Protein AF-A0A250XCL9-F1 (afdb_monomer_lite)

Secondary structure (DSSP, 8-state):
-HHHHHHHHHHHHHHHHHHHHHHHHHHHHHHHHHHHTTTGGGT--TTHHHHHHHHHHHHHHIIIIIHHHHHHHHHHHHHHT---HHHHHHHHHHHHHHHHHHHHHHIIIIIS---GGGS-HHHHHHHHHHHHHHHHHHHS--------TT------PPPP---PPPPPPPPP----------------------------PPP-PPPPP--PPPPPPPPPP------PPPPP-----PPPPP-------TT-B-TTTSSSB--EEEEETTEEEEEE-HHHHHHHHHTT-B-TTT-PBP-EEEEPP-

Organism: NCBI:txid1157962

InterPro domains:
  IPR001841 Zinc finger, RING-type [PS50089] (254-295)
  IPR013083 Zinc finger, RING/FYVE/PHD-type [G3DSA:3.30.40.10] (247-306)

Structure (mmCIF, N/CA/C/O backbone):
data_AF-A0A250XCL9-F1
#
_entry.id   AF-A0A250XCL9-F1
#
loop_
_atom_site.group_PDB
_atom_site.id
_atom_site.type_symbol
_atom_site.label_atom_id
_atom_site.label_alt_id
_atom_site.label_comp_id
_atom_site.label_asym_id
_atom_site.label_entity_id
_atom_site.label_seq_id
_atom_site.pdbx_PDB_ins_code
_atom_site.Cartn_x
_atom_site.Cartn_y
_atom_site.Cartn_z
_atom_site.occupancy
_atom_site.B_iso_or_equiv
_atom_site.auth_seq_id
_atom_site.auth_comp_id
_atom_site.auth_asym_id
_atom_site.auth_atom_id
_atom_site.pdbx_PDB_model_num
ATOM 1 N N . MET A 1 1 ? 14.809 19.550 -29.444 1.00 73.75 1 MET A N 1
ATOM 2 C CA . MET A 1 1 ? 14.007 18.529 -30.161 1.00 73.75 1 MET A CA 1
ATOM 3 C C . MET A 1 1 ? 13.971 17.181 -29.444 1.00 73.75 1 MET A C 1
ATOM 5 O O . MET A 1 1 ? 12.875 16.729 -29.154 1.00 73.75 1 MET A O 1
ATOM 9 N N . TRP A 1 2 ? 15.107 16.561 -29.097 1.00 70.69 2 TRP A N 1
ATOM 10 C CA . TRP A 1 2 ? 15.136 15.229 -28.460 1.00 70.69 2 TRP A CA 1
ATOM 11 C C . TRP A 1 2 ? 14.349 15.107 -27.142 1.00 70.69 2 TRP A C 1
ATOM 13 O O . TRP A 1 2 ? 13.669 14.109 -26.939 1.00 70.69 2 TRP A O 1
ATOM 23 N N . LEU A 1 3 ? 14.350 16.145 -26.294 1.00 69.50 3 LEU A N 1
ATOM 24 C CA . LEU A 1 3 ? 13.530 16.181 -25.072 1.00 69.50 3 LEU A CA 1
ATOM 25 C C . LEU A 1 3 ? 12.023 16.103 -25.381 1.00 69.50 3 LEU A C 1
ATOM 27 O O . LEU A 1 3 ? 11.309 15.299 -24.791 1.00 69.50 3 LEU A O 1
ATOM 31 N N . LEU A 1 4 ? 11.546 16.908 -26.337 1.00 78.38 4 LEU A N 1
ATOM 32 C CA . LEU A 1 4 ? 10.135 16.930 -26.742 1.00 78.38 4 LEU A CA 1
ATOM 33 C C . LEU A 1 4 ? 9.716 15.599 -27.376 1.00 78.38 4 LEU A C 1
ATOM 35 O O . LEU A 1 4 ? 8.616 15.117 -27.124 1.00 78.38 4 LEU A O 1
ATOM 39 N N . PHE A 1 5 ? 10.617 14.974 -28.140 1.00 78.88 5 PHE A N 1
ATOM 40 C CA . PHE A 1 5 ? 10.409 13.634 -28.684 1.00 78.88 5 PHE A CA 1
ATOM 41 C C . PHE A 1 5 ? 10.316 12.573 -27.574 1.00 78.88 5 PHE A C 1
ATOM 43 O O . PHE A 1 5 ? 9.413 11.741 -27.598 1.00 78.88 5 PHE A O 1
ATOM 50 N N . GLY A 1 6 ? 11.172 12.647 -26.551 1.00 65.69 6 GLY A N 1
ATOM 51 C CA . GLY A 1 6 ? 11.103 11.773 -25.375 1.00 65.69 6 GLY A CA 1
ATOM 52 C C . GLY A 1 6 ? 9.808 11.939 -24.573 1.00 65.69 6 GLY A C 1
ATOM 53 O O . GLY A 1 6 ? 9.175 10.947 -24.216 1.00 65.69 6 GLY A O 1
ATOM 54 N N . ILE A 1 7 ? 9.364 13.181 -24.356 1.00 69.88 7 ILE A N 1
ATOM 55 C CA . ILE A 1 7 ? 8.087 13.492 -23.694 1.00 69.88 7 ILE A CA 1
ATOM 56 C C . ILE A 1 7 ? 6.908 12.933 -24.505 1.00 69.88 7 ILE A C 1
ATOM 58 O O . ILE A 1 7 ? 6.018 12.295 -23.943 1.00 69.88 7 ILE A O 1
ATOM 62 N N . PHE A 1 8 ? 6.918 13.101 -25.829 1.00 83.88 8 PHE A N 1
ATOM 63 C CA . PHE A 1 8 ? 5.892 12.547 -26.711 1.00 83.88 8 PHE A CA 1
ATOM 64 C C . PHE A 1 8 ? 5.839 11.014 -26.650 1.00 83.88 8 PHE A C 1
ATOM 66 O O . PHE A 1 8 ? 4.760 10.449 -26.477 1.00 83.88 8 PHE A O 1
ATOM 73 N N . LEU A 1 9 ? 6.987 10.332 -26.724 1.00 62.09 9 LEU A N 1
ATOM 74 C CA . LEU A 1 9 ? 7.057 8.873 -26.597 1.00 62.09 9 LEU A CA 1
ATOM 75 C C . LEU A 1 9 ? 6.578 8.391 -25.223 1.00 62.09 9 LEU A C 1
ATOM 77 O O . LEU A 1 9 ? 5.899 7.367 -25.137 1.00 62.09 9 LEU A O 1
ATOM 81 N N . TYR A 1 10 ? 6.874 9.137 -24.157 1.00 66.38 10 TYR A N 1
ATOM 82 C CA . TYR A 1 10 ? 6.366 8.852 -22.818 1.00 66.38 10 TYR A CA 1
ATOM 83 C C . TYR A 1 10 ? 4.837 8.967 -22.755 1.00 66.38 10 TYR A C 1
ATOM 85 O O . TYR A 1 10 ? 4.177 8.036 -22.296 1.00 66.38 10 TYR A O 1
ATOM 93 N N . PHE A 1 11 ? 4.243 10.044 -23.279 1.00 64.06 11 PHE A N 1
ATOM 94 C CA . PHE A 1 11 ? 2.785 10.197 -23.311 1.00 64.06 11 PHE A CA 1
ATOM 95 C C . PHE A 1 11 ? 2.099 9.178 -24.227 1.00 64.06 11 PHE A C 1
ATOM 97 O O . PHE A 1 11 ? 1.064 8.629 -23.852 1.00 64.06 11 PHE A O 1
ATOM 104 N N . ALA A 1 12 ? 2.683 8.862 -25.384 1.00 66.50 12 ALA A N 1
ATOM 105 C CA . ALA A 1 12 ? 2.191 7.811 -26.271 1.00 66.50 12 ALA A CA 1
ATOM 106 C C . ALA A 1 12 ? 2.220 6.442 -25.572 1.00 66.50 12 ALA A C 1
ATOM 108 O O . ALA A 1 12 ? 1.232 5.706 -25.609 1.00 66.50 12 ALA A O 1
ATOM 109 N N . LYS A 1 13 ? 3.303 6.138 -24.843 1.00 68.06 13 LYS A N 1
ATOM 110 C CA . LYS A 1 13 ? 3.404 4.952 -23.986 1.00 68.06 13 LYS A CA 1
ATOM 111 C C . LYS A 1 13 ? 2.325 4.964 -22.908 1.00 68.06 13 LYS A C 1
ATOM 113 O O . LYS A 1 13 ? 1.617 3.976 -22.777 1.00 68.06 13 LYS A O 1
ATOM 118 N N . MET A 1 14 ? 2.127 6.071 -22.195 1.00 60.25 14 MET A N 1
ATOM 119 C CA . MET A 1 14 ? 1.081 6.192 -21.172 1.00 60.25 14 MET A CA 1
ATOM 120 C C . MET A 1 14 ? -0.334 6.054 -21.749 1.00 60.25 14 MET A C 1
ATOM 122 O O . MET A 1 14 ? -1.198 5.474 -21.099 1.00 60.25 14 MET A O 1
ATOM 126 N N . ALA A 1 15 ? -0.588 6.522 -22.973 1.00 67.50 15 ALA A N 1
ATOM 127 C CA . ALA A 1 15 ? -1.881 6.396 -23.646 1.00 67.50 15 ALA A CA 1
ATOM 128 C C . ALA A 1 15 ? -2.173 4.951 -24.078 1.00 67.50 15 ALA A C 1
ATOM 130 O O . ALA A 1 15 ? -3.264 4.436 -23.812 1.00 67.50 15 ALA A O 1
ATOM 131 N N . VAL A 1 16 ? -1.191 4.275 -24.683 1.00 77.50 16 VAL A N 1
ATOM 132 C CA . VAL A 1 16 ? -1.289 2.856 -25.063 1.00 77.50 16 VAL A CA 1
ATOM 133 C C . VAL A 1 16 ? -1.401 1.983 -23.817 1.00 77.50 16 VAL A C 1
ATOM 135 O O . VAL A 1 16 ? -2.308 1.155 -23.729 1.00 77.50 16 VAL A O 1
ATOM 138 N N . VAL A 1 17 ? -0.562 2.230 -22.809 1.00 72.75 17 VAL A N 1
ATOM 139 C CA . VAL A 1 17 ? -0.632 1.561 -21.507 1.00 72.75 17 VAL A CA 1
ATOM 140 C C . VAL A 1 17 ? -1.977 1.827 -20.853 1.00 72.75 17 VAL A C 1
ATOM 142 O O . VAL A 1 17 ? -2.546 0.892 -20.327 1.00 72.75 17 VAL A O 1
ATOM 145 N N . ASN A 1 18 ? -2.566 3.021 -20.942 1.00 64.94 18 ASN A N 1
ATOM 146 C CA . ASN A 1 18 ? -3.901 3.271 -20.392 1.00 64.94 18 ASN A CA 1
ATOM 147 C C . ASN A 1 18 ? -5.012 2.508 -21.119 1.00 64.94 18 ASN A C 1
ATOM 149 O O . ASN A 1 18 ? -5.983 2.099 -20.483 1.00 64.94 18 ASN A O 1
ATOM 153 N N . GLN A 1 19 ? -4.924 2.319 -22.435 1.00 73.44 19 GLN A N 1
ATOM 154 C CA . GLN A 1 19 ? -5.908 1.515 -23.165 1.00 73.44 19 GLN A CA 1
ATOM 155 C C . GLN A 1 19 ? -5.750 0.024 -22.872 1.00 73.44 19 GLN A C 1
ATOM 157 O O . GLN A 1 19 ? -6.744 -0.644 -22.590 1.00 73.44 19 GLN A O 1
ATOM 162 N N . ILE A 1 20 ? -4.515 -0.480 -22.879 1.00 69.50 20 ILE A N 1
ATOM 163 C CA . ILE A 1 20 ? -4.208 -1.867 -22.518 1.00 69.50 20 ILE A CA 1
ATOM 164 C C . ILE A 1 20 ? -4.576 -2.107 -21.059 1.00 69.50 20 ILE A C 1
ATOM 166 O O . ILE A 1 20 ? -5.284 -3.061 -20.781 1.00 69.50 20 ILE A O 1
ATOM 170 N N . ARG A 1 21 ? -4.212 -1.201 -20.149 1.00 63.19 21 ARG A N 1
ATOM 171 C CA . ARG A 1 21 ? -4.590 -1.220 -18.734 1.00 63.19 21 ARG A CA 1
ATOM 172 C C . ARG A 1 21 ? -6.094 -1.280 -18.579 1.00 63.19 21 ARG A C 1
ATOM 174 O O . ARG A 1 21 ? -6.541 -2.143 -17.852 1.00 63.19 21 ARG A O 1
ATOM 181 N N . ARG A 1 22 ? -6.866 -0.436 -19.275 1.00 66.19 22 ARG A N 1
ATOM 182 C CA . ARG A 1 22 ? -8.339 -0.455 -19.205 1.00 66.19 22 ARG A CA 1
ATOM 183 C C . ARG A 1 22 ? -8.948 -1.742 -19.757 1.00 66.19 22 ARG A C 1
ATOM 185 O O . ARG A 1 22 ? -9.889 -2.264 -19.172 1.00 66.19 22 ARG A O 1
ATOM 192 N N . LYS A 1 23 ? -8.429 -2.269 -20.870 1.00 73.62 23 LYS A N 1
ATOM 193 C CA . LYS A 1 23 ? -8.905 -3.542 -21.435 1.00 73.62 23 LYS A CA 1
ATOM 194 C C . LYS A 1 23 ? -8.528 -4.727 -20.550 1.00 73.62 23 LYS A C 1
ATOM 196 O O . LYS A 1 23 ? -9.363 -5.583 -20.302 1.00 73.62 23 LYS A O 1
ATOM 201 N N . TRP A 1 24 ? -7.304 -4.748 -20.038 1.00 61.44 24 TRP A N 1
ATOM 202 C CA . TRP A 1 24 ? -6.782 -5.778 -19.147 1.00 61.44 24 TRP A CA 1
ATOM 203 C C . TRP A 1 24 ? -7.475 -5.747 -17.786 1.00 61.44 24 TRP A C 1
ATOM 205 O O . TRP A 1 24 ? -7.941 -6.776 -17.310 1.00 61.44 24 TRP A O 1
ATOM 215 N N . SER A 1 25 ? -7.630 -4.559 -17.199 1.00 57.50 25 SER A N 1
ATOM 216 C CA . SER A 1 25 ? -8.419 -4.354 -15.988 1.00 57.50 25 SER A CA 1
ATOM 217 C C . SER A 1 25 ? -9.866 -4.751 -16.240 1.00 57.50 25 SER A C 1
ATOM 219 O O . SER A 1 25 ? -10.439 -5.419 -15.404 1.00 57.50 25 SER A O 1
ATOM 221 N N . GLY A 1 26 ? -10.441 -4.446 -17.405 1.00 64.62 26 GLY A N 1
ATOM 222 C CA . GLY A 1 26 ? -11.758 -4.942 -17.800 1.00 64.62 26 GLY A CA 1
ATOM 223 C C . GLY A 1 26 ? -11.829 -6.471 -17.812 1.00 64.62 26 GLY A C 1
ATOM 224 O O . GLY A 1 26 ? -12.699 -7.036 -17.166 1.00 64.62 26 GLY A O 1
ATOM 225 N N . VAL A 1 27 ? -10.889 -7.156 -18.467 1.00 68.62 27 VAL A N 1
ATOM 226 C CA . VAL A 1 27 ? -10.851 -8.629 -18.514 1.00 68.62 27 VAL A CA 1
ATOM 227 C C . VAL A 1 27 ? -10.746 -9.237 -17.117 1.00 68.62 27 VAL A C 1
ATOM 229 O O . VAL A 1 27 ? -11.450 -10.197 -16.827 1.00 68.62 27 VAL A O 1
ATOM 232 N N . TRP A 1 28 ? -9.919 -8.677 -16.238 1.00 60.06 28 TRP A N 1
ATOM 233 C CA . TRP A 1 28 ? -9.696 -9.244 -14.908 1.00 60.06 28 TRP A CA 1
ATOM 234 C C . TRP A 1 28 ? -10.731 -8.806 -13.863 1.00 60.06 28 TRP A C 1
ATOM 236 O O . TRP A 1 28 ? -11.147 -9.634 -13.062 1.00 60.06 28 TRP A O 1
ATOM 246 N N . LEU A 1 29 ? -11.195 -7.552 -13.880 1.00 56.41 29 LEU A N 1
ATOM 247 C CA . LEU A 1 29 ? -12.190 -7.028 -12.933 1.00 56.41 29 LEU A CA 1
ATOM 248 C C . LEU A 1 29 ? -13.631 -7.351 -13.335 1.00 56.41 29 LEU A C 1
ATOM 250 O O . LEU A 1 29 ? -14.431 -7.622 -12.448 1.00 56.41 29 LEU A O 1
ATOM 254 N N . ILE A 1 30 ? -13.988 -7.354 -14.625 1.00 56.41 30 ILE A N 1
ATOM 255 C CA . ILE A 1 30 ? -15.373 -7.642 -15.054 1.00 56.41 30 ILE A CA 1
ATOM 256 C C . ILE A 1 30 ? -15.686 -9.133 -14.890 1.00 56.41 30 ILE A C 1
ATOM 258 O O . ILE A 1 30 ? -16.781 -9.473 -14.443 1.00 56.41 30 ILE A O 1
ATOM 262 N N . SER A 1 31 ? -14.725 -10.024 -15.170 1.00 55.47 31 SER A N 1
ATOM 263 C CA . SER A 1 31 ? -14.892 -11.455 -14.868 1.00 55.47 31 SER A CA 1
ATOM 264 C C . SER A 1 31 ? -15.034 -11.719 -13.365 1.00 55.47 31 SER A C 1
ATOM 266 O O . SER A 1 31 ? -15.738 -12.644 -12.980 1.00 55.47 31 SER A O 1
ATOM 268 N N . TYR A 1 32 ? -14.417 -10.891 -12.514 1.00 49.66 32 TYR A N 1
ATOM 269 C CA . TYR A 1 32 ? -14.503 -11.017 -11.054 1.00 49.66 32 TYR A CA 1
ATOM 270 C C . TYR A 1 32 ? -15.772 -10.390 -10.458 1.00 49.66 32 TYR A C 1
ATOM 272 O O . TYR A 1 32 ? -16.368 -10.950 -9.543 1.00 49.66 32 TYR A O 1
ATOM 280 N N . SER A 1 33 ? -16.215 -9.247 -10.991 1.00 52.59 33 SER A N 1
ATOM 281 C CA . SER A 1 33 ? -17.426 -8.538 -10.554 1.00 52.59 33 SER A CA 1
ATOM 282 C C . SER A 1 33 ? -18.672 -9.415 -10.662 1.00 52.59 33 SER A C 1
ATOM 284 O O . SER A 1 33 ? -19.517 -9.380 -9.772 1.00 52.59 33 SER A O 1
ATOM 286 N N . LYS A 1 34 ? -18.775 -10.240 -11.710 1.00 55.12 34 LYS A N 1
ATOM 287 C CA . LYS A 1 34 ? -19.924 -11.135 -11.878 1.00 55.12 34 LYS A CA 1
ATOM 288 C C . LYS A 1 34 ? -20.009 -12.242 -10.827 1.00 55.12 34 LYS A C 1
ATOM 290 O O . LYS A 1 34 ? -21.110 -12.698 -10.566 1.00 55.12 34 LYS A O 1
ATOM 295 N N . VAL A 1 35 ? -18.889 -12.657 -10.234 1.00 55.06 35 VAL A N 1
ATOM 296 C CA . VAL A 1 35 ? -18.859 -13.774 -9.274 1.00 55.06 35 VAL A CA 1
ATOM 297 C C . VAL A 1 35 ? -19.239 -13.318 -7.861 1.00 55.06 35 VAL A C 1
ATOM 299 O O . VAL A 1 35 ? -19.956 -14.027 -7.163 1.00 55.06 35 VAL A O 1
ATOM 302 N N . ASN A 1 36 ? -18.830 -12.118 -7.440 1.00 50.16 36 ASN A N 1
ATOM 303 C CA . ASN A 1 36 ? -19.085 -11.660 -6.067 1.00 50.16 36 ASN A CA 1
ATOM 304 C C . ASN A 1 36 ? -20.489 -11.052 -5.870 1.00 50.16 36 ASN A C 1
ATOM 306 O O . ASN A 1 36 ? -21.068 -11.200 -4.798 1.00 50.16 36 ASN A O 1
ATOM 310 N N . VAL A 1 37 ? -21.095 -10.457 -6.908 1.00 53.59 37 VAL A N 1
ATOM 311 C CA . VAL A 1 37 ? -22.425 -9.810 -6.797 1.00 53.59 37 VAL A CA 1
ATOM 312 C C . VAL A 1 37 ? -23.548 -10.795 -6.434 1.00 53.59 37 VAL A C 1
ATOM 314 O O . VAL A 1 37 ? -24.532 -10.394 -5.814 1.00 53.59 37 VAL A O 1
ATOM 317 N N . GLU A 1 38 ? -23.416 -12.079 -6.770 1.00 56.09 38 GLU A N 1
ATOM 318 C CA . GLU A 1 38 ? -24.390 -13.102 -6.358 1.00 56.09 38 GLU A CA 1
ATOM 319 C C . GLU A 1 38 ? -24.195 -13.584 -4.914 1.00 56.09 38 GLU A C 1
ATOM 321 O O . GLU A 1 38 ? -25.144 -14.088 -4.323 1.00 56.09 38 GLU A O 1
ATOM 326 N N . THR A 1 39 ? -23.013 -13.389 -4.324 1.00 53.88 39 THR A N 1
ATOM 327 C CA . THR A 1 39 ? -22.669 -13.961 -3.009 1.00 53.88 39 THR A CA 1
ATOM 328 C C . THR A 1 39 ? -22.846 -12.957 -1.862 1.00 53.88 39 THR A C 1
ATOM 330 O O . THR A 1 39 ? -23.133 -13.352 -0.735 1.00 53.88 39 THR A O 1
ATOM 333 N N . ASP A 1 40 ? -22.747 -11.653 -2.140 1.00 50.72 40 ASP A N 1
ATOM 334 C CA . ASP A 1 40 ? -22.729 -10.611 -1.099 1.00 50.72 40 ASP A CA 1
ATOM 335 C C . ASP A 1 40 ? -24.116 -10.105 -0.662 1.00 50.72 40 ASP A C 1
ATOM 337 O O . ASP A 1 40 ? -24.229 -9.406 0.345 1.00 50.72 40 ASP A O 1
ATOM 341 N N . LYS A 1 41 ? -25.206 -10.490 -1.342 1.00 54.12 41 LYS A N 1
ATOM 342 C CA . LYS A 1 41 ? -26.564 -10.070 -0.939 1.00 54.12 41 LYS A CA 1
ATOM 343 C C . LYS A 1 41 ? -27.039 -10.653 0.397 1.00 54.12 41 LYS A C 1
ATOM 345 O O . LYS A 1 41 ? -28.004 -10.132 0.948 1.00 54.12 41 LYS A O 1
ATOM 350 N N . GLU A 1 42 ? -26.399 -11.701 0.914 1.00 55.62 42 GLU A N 1
ATOM 351 C CA . GLU A 1 42 ? -26.893 -12.419 2.098 1.00 55.62 42 GLU A CA 1
ATOM 352 C C . GLU A 1 42 ? -26.243 -12.007 3.428 1.00 55.62 42 GLU A C 1
ATOM 354 O O . GLU A 1 42 ? -26.849 -12.237 4.469 1.00 55.62 42 GLU A O 1
ATOM 359 N N . ASN A 1 43 ? -25.060 -11.373 3.436 1.00 53.66 43 ASN A N 1
ATOM 360 C CA . ASN A 1 43 ? -24.250 -11.321 4.666 1.00 53.66 43 ASN A CA 1
ATOM 361 C C . ASN A 1 43 ? -23.958 -9.938 5.269 1.00 53.66 43 ASN A C 1
ATOM 363 O O . ASN A 1 43 ? -23.428 -9.897 6.373 1.00 53.66 43 ASN A O 1
ATOM 367 N N . GLY A 1 44 ? -24.315 -8.815 4.636 1.00 52.84 44 GLY A N 1
ATOM 368 C CA . GLY A 1 44 ? -24.258 -7.493 5.291 1.00 52.84 44 GLY A CA 1
ATOM 369 C C . GLY A 1 44 ? -22.901 -7.116 5.918 1.00 52.84 44 GLY A C 1
ATOM 370 O O . GLY A 1 44 ? -22.874 -6.491 6.976 1.00 52.84 44 GLY A O 1
ATOM 371 N N . VAL A 1 45 ? -21.777 -7.517 5.308 1.00 53.66 45 VAL A N 1
ATOM 372 C CA . VAL A 1 45 ? -20.424 -7.240 5.826 1.00 53.66 45 VAL A CA 1
ATOM 373 C C . VAL A 1 45 ? -19.709 -6.215 4.942 1.00 53.66 45 VAL A C 1
ATOM 375 O O . VAL A 1 45 ? -19.109 -6.572 3.933 1.00 53.66 45 VAL A O 1
ATOM 378 N N . GLU A 1 46 ? -19.715 -4.944 5.350 1.00 57.22 46 GLU A N 1
ATOM 379 C CA . GLU A 1 46 ? -19.028 -3.847 4.637 1.00 57.22 46 GLU A CA 1
ATOM 380 C C . GLU A 1 46 ? -17.491 -3.876 4.782 1.00 57.22 46 GLU A C 1
ATOM 382 O O . GLU A 1 46 ? -16.770 -3.377 3.924 1.00 57.22 46 GLU A O 1
ATOM 387 N N . ALA A 1 47 ? -16.938 -4.534 5.808 1.00 52.25 47 ALA A N 1
ATOM 388 C CA . ALA A 1 47 ? -15.486 -4.542 6.052 1.00 52.25 47 ALA A CA 1
ATOM 389 C C . ALA A 1 47 ? -14.660 -5.414 5.072 1.00 52.25 47 ALA A C 1
ATOM 391 O O . ALA A 1 47 ? -13.428 -5.401 5.112 1.00 52.25 47 ALA A O 1
ATOM 392 N N . VAL A 1 48 ? -15.307 -6.194 4.197 1.00 54.59 48 VAL A N 1
ATOM 393 C CA . VAL A 1 48 ? -14.628 -7.102 3.249 1.00 54.59 48 VAL A CA 1
ATOM 394 C C . VAL A 1 48 ? -14.161 -6.372 1.978 1.00 54.59 48 VAL A C 1
ATOM 396 O O . VAL A 1 48 ? -13.222 -6.823 1.313 1.00 54.59 48 VAL A O 1
ATOM 399 N N . GLU A 1 49 ? -14.731 -5.208 1.650 1.00 57.91 49 GLU A N 1
ATOM 400 C CA . GLU A 1 49 ? -14.395 -4.501 0.406 1.00 57.91 49 GLU A CA 1
ATOM 401 C C . GLU A 1 49 ? -13.007 -3.843 0.420 1.00 57.91 49 GLU A C 1
ATOM 403 O O . GLU A 1 49 ? -12.293 -3.884 -0.590 1.00 57.91 49 GLU A O 1
ATOM 408 N N . GLU A 1 50 ? -12.566 -3.302 1.556 1.00 57.16 50 GLU A N 1
ATOM 409 C CA . GLU A 1 50 ? -11.336 -2.502 1.620 1.00 57.16 50 GLU A CA 1
ATOM 410 C C . GLU A 1 50 ? -10.066 -3.364 1.449 1.00 57.16 50 GLU A C 1
ATOM 412 O O . GLU A 1 50 ? -9.158 -3.031 0.677 1.00 57.16 50 GLU A O 1
ATOM 417 N N . PHE A 1 51 ? -10.037 -4.555 2.063 1.00 57.16 51 PHE A N 1
ATOM 418 C CA . PHE A 1 51 ? -8.948 -5.528 1.883 1.00 57.16 51 PHE A CA 1
ATOM 419 C C . PHE A 1 51 ? -8.901 -6.097 0.457 1.00 57.16 51 PHE A C 1
ATOM 421 O O . PHE A 1 51 ? -7.818 -6.340 -0.090 1.00 57.16 51 PHE A O 1
ATOM 428 N N . SER A 1 52 ? -10.065 -6.252 -0.181 1.00 67.81 52 SER A N 1
ATOM 429 C CA . SER A 1 52 ? -10.171 -6.685 -1.576 1.00 67.81 52 SER A CA 1
ATOM 430 C C . SER A 1 52 ? -9.517 -5.676 -2.524 1.00 67.81 52 SER A C 1
ATOM 432 O O . SER A 1 52 ? -8.806 -6.068 -3.455 1.00 67.81 52 SER A O 1
ATOM 434 N N . LEU A 1 53 ? -9.691 -4.374 -2.278 1.00 69.12 53 LEU A N 1
ATOM 435 C CA . LEU A 1 53 ? -9.117 -3.314 -3.110 1.00 69.12 53 LEU A CA 1
ATOM 436 C C . LEU A 1 53 ? -7.583 -3.289 -3.042 1.00 69.12 53 LEU A C 1
ATOM 438 O O . LEU A 1 53 ? -6.915 -3.153 -4.070 1.00 69.12 53 LEU A O 1
ATOM 442 N N . HIS A 1 54 ? -7.013 -3.485 -1.854 1.00 68.75 54 HIS A N 1
ATOM 443 C CA . HIS A 1 54 ? -5.564 -3.462 -1.671 1.00 68.75 54 HIS A CA 1
ATOM 444 C C . HIS A 1 54 ? -4.872 -4.653 -2.356 1.00 68.75 54 HIS A C 1
ATOM 446 O O . HIS A 1 54 ? -3.872 -4.487 -3.057 1.00 68.75 54 HIS A O 1
ATOM 452 N N . ASN A 1 55 ? -5.451 -5.851 -2.251 1.00 76.25 55 ASN A N 1
ATOM 453 C CA . ASN A 1 55 ? -4.955 -7.036 -2.956 1.00 76.25 55 ASN A CA 1
ATOM 454 C C . ASN A 1 55 ? -5.056 -6.880 -4.481 1.00 76.25 55 ASN A C 1
ATOM 456 O O . ASN A 1 55 ? -4.132 -7.252 -5.210 1.00 76.25 55 ASN A O 1
ATOM 460 N N . LYS A 1 56 ? -6.131 -6.250 -4.973 1.00 75.81 56 LYS A N 1
ATOM 461 C CA . LYS A 1 56 ? -6.264 -5.878 -6.392 1.00 75.81 56 LYS A CA 1
ATOM 462 C C . LYS A 1 56 ? -5.165 -4.904 -6.818 1.00 75.81 56 LYS A C 1
ATOM 464 O O . LYS A 1 56 ? -4.605 -5.064 -7.901 1.00 75.81 56 LYS A O 1
ATOM 469 N N . MET A 1 57 ? -4.820 -3.934 -5.974 1.00 79.88 57 MET A N 1
ATOM 470 C CA . MET A 1 57 ? -3.765 -2.960 -6.252 1.00 79.88 57 MET A CA 1
ATOM 471 C C . MET A 1 57 ? -2.379 -3.610 -6.352 1.00 79.88 57 MET A C 1
ATOM 473 O O . MET A 1 57 ? -1.643 -3.280 -7.276 1.00 79.88 57 MET A O 1
ATOM 477 N N . ILE A 1 58 ? -2.052 -4.597 -5.508 1.00 80.00 58 ILE A N 1
ATOM 478 C CA . ILE A 1 58 ? -0.786 -5.355 -5.596 1.00 80.00 58 ILE A CA 1
ATOM 479 C C . ILE A 1 58 ? -0.684 -6.120 -6.916 1.00 80.00 58 ILE A C 1
ATOM 481 O O . ILE A 1 58 ? 0.348 -6.081 -7.586 1.00 80.00 58 ILE A O 1
ATOM 485 N N . VAL A 1 59 ? -1.755 -6.814 -7.312 1.00 82.12 59 VAL A N 1
ATOM 486 C CA . VAL A 1 59 ? -1.786 -7.548 -8.585 1.00 82.12 59 VAL A CA 1
ATOM 487 C C . VAL A 1 59 ? -1.644 -6.573 -9.754 1.00 82.12 59 VAL A C 1
ATOM 489 O O . VAL A 1 59 ? -0.851 -6.810 -10.664 1.00 82.12 59 VAL A O 1
ATOM 492 N N . LEU A 1 60 ? -2.351 -5.443 -9.718 1.00 82.12 60 LEU A N 1
ATOM 493 C CA . LEU A 1 60 ? -2.228 -4.410 -10.744 1.00 82.12 60 LEU A CA 1
ATOM 494 C C . LEU A 1 60 ? -0.809 -3.837 -10.806 1.00 82.12 60 LEU A C 1
ATOM 496 O O . LEU A 1 60 ? -0.269 -3.724 -11.902 1.00 82.12 60 LEU A O 1
ATOM 500 N N . GLN A 1 61 ? -0.188 -3.533 -9.668 1.00 84.06 61 GLN A N 1
ATOM 501 C CA . GLN A 1 61 ? 1.179 -3.021 -9.607 1.00 84.06 61 GLN A CA 1
ATOM 502 C C . GLN A 1 61 ? 2.176 -4.028 -10.194 1.00 84.06 61 GLN A C 1
ATOM 504 O O . GLN A 1 61 ? 2.975 -3.686 -11.065 1.00 84.06 61 GLN A O 1
ATOM 509 N N . LEU A 1 62 ? 2.072 -5.302 -9.813 1.00 86.50 62 LEU A N 1
ATOM 510 C CA . LEU A 1 62 ? 2.943 -6.351 -10.336 1.00 86.50 62 LEU A CA 1
ATOM 511 C C . LEU A 1 62 ? 2.828 -6.490 -11.862 1.00 86.50 62 LEU A C 1
ATOM 513 O O . LEU A 1 62 ? 3.839 -6.495 -12.567 1.00 86.50 62 LEU A O 1
ATOM 517 N N . PHE A 1 63 ? 1.602 -6.602 -12.378 1.00 84.81 63 PHE A N 1
ATOM 518 C CA . PHE A 1 63 ? 1.365 -6.903 -13.792 1.00 84.81 63 PHE A CA 1
ATOM 519 C C . PHE A 1 63 ? 1.472 -5.689 -14.716 1.00 84.81 63 PHE A C 1
ATOM 521 O O . PHE A 1 63 ? 1.844 -5.854 -15.876 1.00 84.81 63 PHE A O 1
ATOM 528 N N . LEU A 1 64 ? 1.145 -4.486 -14.242 1.00 82.44 64 LEU A N 1
ATOM 529 C CA . LEU A 1 64 ? 1.128 -3.281 -15.077 1.00 82.44 64 LEU A CA 1
ATOM 530 C C . LEU A 1 64 ? 2.379 -2.421 -14.929 1.00 82.44 64 LEU A C 1
ATOM 532 O O . LEU A 1 64 ? 2.675 -1.650 -15.841 1.00 82.44 64 LEU A O 1
ATOM 536 N N . GLU A 1 65 ? 3.107 -2.546 -13.823 1.00 84.75 65 GLU A N 1
ATOM 537 C CA . GLU A 1 65 ? 4.298 -1.742 -13.555 1.00 84.75 65 GLU A CA 1
ATOM 538 C C . GLU A 1 65 ? 5.553 -2.616 -13.530 1.00 84.75 65 GLU A C 1
ATOM 540 O O . GLU A 1 65 ? 6.403 -2.498 -14.415 1.00 84.75 65 GLU A O 1
ATOM 545 N N . THR A 1 66 ? 5.647 -3.554 -12.583 1.00 88.56 66 THR A N 1
ATOM 546 C CA . THR A 1 66 ? 6.902 -4.272 -12.308 1.00 88.56 66 THR A CA 1
ATOM 547 C C . THR A 1 66 ? 7.319 -5.202 -13.451 1.00 88.56 66 THR A C 1
ATOM 549 O O . THR A 1 66 ? 8.469 -5.155 -13.892 1.00 88.56 66 THR A O 1
ATOM 552 N 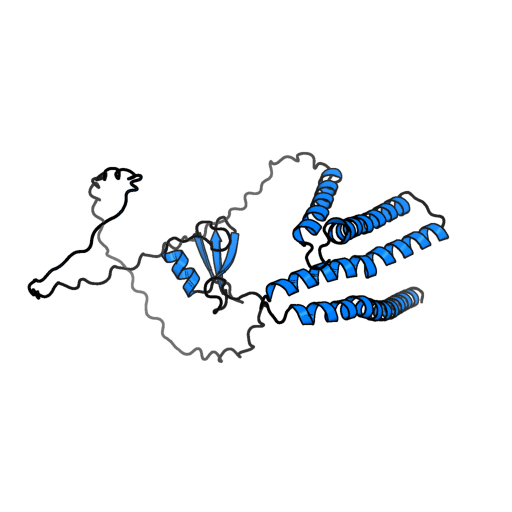N . ILE A 1 67 ? 6.400 -6.020 -13.979 1.00 88.56 67 ILE A N 1
ATOM 553 C CA . ILE A 1 67 ? 6.697 -6.951 -15.081 1.00 88.56 67 ILE A CA 1
ATOM 554 C C . ILE A 1 67 ? 7.062 -6.200 -16.375 1.00 88.56 67 ILE A C 1
ATOM 556 O O . ILE A 1 67 ? 8.111 -6.498 -16.950 1.00 88.56 67 ILE A O 1
ATOM 560 N N . PRO A 1 68 ? 6.281 -5.210 -16.855 1.00 87.69 68 PRO A N 1
ATOM 561 C CA . PRO A 1 68 ? 6.646 -4.467 -18.060 1.00 87.69 68 PRO A CA 1
ATOM 562 C C . PRO A 1 68 ? 7.968 -3.708 -17.925 1.00 87.69 68 PRO A C 1
ATOM 564 O O . PRO A 1 68 ? 8.751 -3.680 -18.876 1.00 87.69 68 PRO A O 1
ATOM 567 N N . GLN A 1 69 ? 8.245 -3.116 -16.758 1.00 88.44 69 GLN A N 1
ATOM 568 C CA . GLN A 1 69 ? 9.513 -2.430 -16.504 1.00 88.44 69 GLN A CA 1
ATOM 569 C C . GLN A 1 69 ? 10.701 -3.394 -16.588 1.00 88.44 69 GLN A C 1
ATOM 571 O O . GLN A 1 69 ? 11.682 -3.090 -17.269 1.00 88.44 69 GLN A O 1
ATOM 576 N N . PHE A 1 70 ? 10.581 -4.578 -15.982 1.00 92.88 70 PHE A N 1
ATOM 577 C CA . PHE A 1 70 ? 11.582 -5.636 -16.090 1.00 92.88 70 PHE A CA 1
ATOM 578 C C . PHE A 1 70 ? 11.799 -6.092 -17.536 1.00 92.88 70 PHE A C 1
ATOM 580 O O . PHE A 1 70 ? 12.941 -6.197 -17.974 1.00 92.88 70 PHE A O 1
ATOM 587 N N . LEU A 1 71 ? 10.727 -6.325 -18.299 1.00 91.44 71 LEU A N 1
ATOM 588 C CA . LEU A 1 71 ? 10.833 -6.763 -19.694 1.00 91.44 71 LEU A CA 1
ATOM 589 C C . LEU A 1 71 ? 11.556 -5.731 -20.565 1.00 91.44 71 LEU A C 1
ATOM 591 O O . LEU A 1 71 ? 12.421 -6.100 -21.354 1.00 91.44 71 LEU A O 1
ATOM 595 N N . ILE A 1 72 ? 11.247 -4.442 -20.400 1.00 89.94 72 ILE A N 1
ATOM 596 C CA . ILE A 1 72 ? 11.927 -3.364 -21.133 1.00 89.94 72 ILE A CA 1
ATOM 597 C C . ILE A 1 72 ? 13.412 -3.325 -20.768 1.00 89.94 72 ILE A C 1
ATOM 599 O O . ILE A 1 72 ? 14.257 -3.252 -21.657 1.00 89.94 72 ILE A O 1
ATOM 603 N N . GLN A 1 73 ? 13.737 -3.401 -19.477 1.00 92.44 73 GLN A N 1
ATOM 604 C CA . GLN A 1 73 ? 15.120 -3.440 -19.014 1.00 92.44 73 GLN A CA 1
ATOM 605 C C . GLN A 1 73 ? 15.874 -4.654 -19.572 1.00 92.44 73 GLN A C 1
ATOM 607 O O . GLN A 1 73 ? 17.002 -4.515 -20.040 1.00 92.44 73 GLN A O 1
ATOM 612 N N . LEU A 1 74 ? 15.245 -5.830 -19.568 1.00 93.94 74 LEU A N 1
ATOM 613 C CA . LEU A 1 74 ? 15.829 -7.060 -20.087 1.00 93.94 74 LEU A CA 1
ATOM 614 C C . LEU A 1 74 ? 16.111 -6.955 -21.590 1.00 93.94 74 LEU A C 1
ATOM 616 O O . LEU A 1 74 ? 17.216 -7.265 -22.025 1.00 93.94 74 LEU A O 1
ATOM 620 N N . VAL A 1 75 ? 15.141 -6.477 -22.376 1.00 92.69 75 VAL A N 1
ATOM 621 C CA . VAL A 1 75 ? 15.305 -6.268 -23.822 1.00 92.69 75 VAL A CA 1
ATOM 622 C C . VAL A 1 75 ? 16.413 -5.255 -24.104 1.00 92.69 75 VAL A C 1
ATOM 624 O O . VAL A 1 75 ? 17.261 -5.518 -24.952 1.00 92.69 75 VAL A O 1
ATOM 627 N N . ASN A 1 76 ? 16.460 -4.140 -23.369 1.00 91.19 76 ASN A N 1
ATOM 628 C CA . ASN A 1 76 ? 17.509 -3.133 -23.531 1.00 91.19 76 ASN A CA 1
ATOM 629 C C . ASN A 1 76 ? 18.904 -3.711 -23.254 1.00 91.19 76 ASN A C 1
ATOM 631 O O . ASN A 1 76 ? 19.810 -3.506 -24.057 1.00 91.19 76 ASN A O 1
ATOM 635 N N . ASN A 1 77 ? 19.066 -4.482 -22.175 1.00 93.06 77 ASN A N 1
ATOM 636 C CA . ASN A 1 77 ? 20.346 -5.113 -21.839 1.00 93.06 77 ASN A CA 1
ATOM 637 C C . ASN A 1 77 ? 20.773 -6.150 -22.892 1.00 93.06 77 ASN A C 1
ATOM 639 O O . ASN A 1 77 ? 21.950 -6.227 -23.238 1.00 93.06 77 ASN A O 1
ATOM 643 N N . ILE A 1 78 ? 19.823 -6.922 -23.436 1.00 95.50 78 ILE A N 1
ATOM 644 C CA . ILE A 1 78 ? 20.087 -7.888 -24.514 1.00 95.50 78 ILE A CA 1
ATOM 645 C C . ILE A 1 78 ? 20.535 -7.167 -25.789 1.00 95.50 78 ILE A C 1
ATOM 647 O O . ILE A 1 78 ? 21.542 -7.553 -26.377 1.00 95.50 78 ILE A O 1
ATOM 651 N N . LEU A 1 79 ? 19.810 -6.127 -26.213 1.00 95.31 79 LEU A N 1
ATOM 652 C CA . LEU A 1 79 ? 20.093 -5.407 -27.459 1.00 95.31 79 LEU A CA 1
ATOM 653 C C . LEU A 1 79 ? 21.390 -4.594 -27.394 1.00 95.31 79 LEU A C 1
ATOM 655 O O . LEU A 1 79 ? 22.094 -4.503 -28.395 1.00 95.31 79 LEU A O 1
ATOM 659 N N . ALA A 1 80 ? 21.717 -4.025 -26.232 1.00 95.00 80 ALA A N 1
ATOM 660 C CA . ALA A 1 80 ? 22.959 -3.286 -26.028 1.00 95.00 80 ALA A CA 1
ATOM 661 C C . ALA A 1 80 ? 24.176 -4.202 -25.798 1.00 95.00 80 ALA A C 1
ATOM 663 O O . ALA A 1 80 ? 25.307 -3.735 -25.869 1.00 95.00 80 ALA A O 1
ATOM 664 N N . ALA A 1 81 ? 23.960 -5.493 -25.507 1.00 95.81 81 ALA A N 1
ATOM 665 C CA . ALA A 1 81 ? 24.991 -6.435 -25.056 1.00 95.81 81 ALA A CA 1
ATOM 666 C C . ALA A 1 81 ? 25.786 -5.954 -23.817 1.00 95.81 81 ALA A C 1
ATOM 668 O O . ALA A 1 81 ? 26.877 -6.449 -23.526 1.00 95.81 81 ALA A O 1
ATOM 669 N N . GLU A 1 82 ? 25.224 -5.021 -23.047 1.00 92.50 82 GLU A N 1
ATOM 670 C CA . GLU A 1 82 ? 25.842 -4.432 -21.862 1.00 92.50 82 GLU A CA 1
ATOM 671 C C . GLU A 1 82 ? 25.432 -5.209 -20.605 1.00 92.50 82 GLU A C 1
ATOM 673 O O . GLU A 1 82 ? 24.500 -4.855 -19.885 1.00 92.50 82 GLU A O 1
ATOM 678 N N . TRP A 1 83 ? 26.164 -6.281 -20.307 1.00 95.19 83 TRP A N 1
ATOM 679 C CA . TRP A 1 83 ? 25.989 -7.072 -19.081 1.00 95.19 83 TRP A CA 1
ATOM 680 C C . TRP A 1 83 ? 26.989 -6.671 -17.995 1.00 95.19 83 TRP A C 1
ATOM 682 O O . TRP A 1 83 ? 27.651 -7.503 -17.379 1.00 95.19 83 TRP A O 1
ATOM 692 N N . GLY A 1 84 ? 27.114 -5.364 -17.764 1.00 94.81 84 GLY A N 1
ATOM 693 C CA . GLY A 1 84 ? 27.877 -4.846 -16.633 1.00 94.81 84 GLY A CA 1
ATOM 694 C C . GLY A 1 84 ? 27.264 -5.263 -15.291 1.00 94.81 84 GLY A C 1
ATOM 695 O O . GLY A 1 84 ? 26.093 -5.639 -15.197 1.00 94.81 84 GLY A O 1
ATOM 696 N N . TRP A 1 85 ? 28.039 -5.134 -14.213 1.00 94.69 85 TRP A N 1
ATOM 697 C CA . TRP A 1 85 ? 27.568 -5.471 -12.865 1.00 94.69 85 TRP A CA 1
ATOM 698 C C . TRP A 1 85 ? 26.326 -4.660 -12.442 1.00 94.69 85 TRP A C 1
ATOM 700 O O . TRP A 1 85 ? 25.475 -5.187 -11.724 1.00 94.69 85 TRP A O 1
ATOM 710 N N . ILE A 1 86 ? 26.182 -3.414 -12.925 1.00 89.75 86 ILE A N 1
ATOM 711 C CA . ILE A 1 86 ? 25.010 -2.554 -12.677 1.00 89.75 86 ILE A CA 1
ATOM 712 C C . ILE A 1 86 ? 23.744 -3.148 -13.335 1.00 89.75 86 ILE A C 1
ATOM 714 O O . ILE A 1 86 ? 22.805 -3.465 -12.597 1.00 89.75 86 ILE A O 1
ATOM 718 N N . PRO A 1 87 ? 23.698 -3.373 -14.671 1.00 91.31 87 PRO A N 1
ATOM 719 C CA . PRO A 1 87 ? 22.598 -4.076 -15.331 1.00 91.31 87 PRO A CA 1
ATOM 720 C C . PRO A 1 87 ? 22.242 -5.415 -14.689 1.00 91.31 87 PRO A C 1
ATOM 722 O O . PRO A 1 87 ? 21.060 -5.679 -14.470 1.00 91.31 87 PRO A O 1
ATOM 725 N N . ILE A 1 88 ? 23.236 -6.238 -14.338 1.00 93.75 88 ILE A N 1
ATOM 726 C CA . ILE A 1 88 ? 23.015 -7.545 -13.702 1.00 93.75 88 ILE A CA 1
ATOM 727 C C . ILE A 1 88 ? 22.322 -7.374 -12.349 1.00 93.75 88 ILE A C 1
ATOM 729 O O . ILE A 1 88 ? 21.294 -8.003 -12.105 1.00 93.75 88 ILE A O 1
ATOM 733 N N . SER A 1 89 ? 22.840 -6.495 -11.489 1.00 89.38 89 SER A N 1
ATOM 734 C CA . SER A 1 89 ? 22.288 -6.269 -10.148 1.00 89.38 89 SER A CA 1
ATOM 735 C C . SER A 1 89 ? 20.861 -5.724 -10.212 1.00 89.38 89 SER A C 1
ATOM 737 O O . SER A 1 89 ? 19.977 -6.196 -9.501 1.00 89.38 89 SER A O 1
ATOM 739 N N . SER A 1 90 ? 20.610 -4.772 -11.112 1.00 88.19 90 SER A N 1
ATOM 740 C CA . SER A 1 90 ? 19.279 -4.196 -11.315 1.00 88.19 90 SER A CA 1
ATOM 741 C C . SER A 1 90 ? 18.289 -5.212 -11.910 1.00 88.19 90 SER A C 1
ATOM 743 O O . SER A 1 90 ? 17.127 -5.265 -11.500 1.00 88.19 90 SER A O 1
ATOM 745 N N . THR A 1 91 ? 18.753 -6.075 -12.818 1.00 93.12 91 THR A N 1
ATOM 746 C CA . THR A 1 91 ? 17.942 -7.162 -13.392 1.00 93.12 91 THR A CA 1
ATOM 747 C C . THR A 1 91 ? 17.595 -8.186 -12.312 1.00 93.12 91 THR A C 1
ATOM 749 O O . THR A 1 91 ? 16.435 -8.564 -12.181 1.00 93.12 91 THR A O 1
ATOM 752 N N . ALA A 1 92 ? 18.565 -8.582 -11.483 1.00 92.31 92 ALA A N 1
ATOM 753 C CA . ALA A 1 92 ? 18.353 -9.503 -10.369 1.00 92.31 92 ALA A CA 1
ATOM 754 C C . ALA A 1 92 ? 17.367 -8.944 -9.331 1.00 92.31 92 ALA A C 1
ATOM 756 O O . ALA A 1 92 ? 16.479 -9.666 -8.879 1.00 92.31 92 ALA A O 1
ATOM 757 N N . PHE A 1 93 ? 17.471 -7.653 -8.996 1.00 87.38 93 PHE A N 1
ATOM 758 C CA . PHE A 1 93 ? 16.517 -6.988 -8.109 1.00 87.38 93 PHE A CA 1
ATOM 759 C C . PHE A 1 93 ? 15.102 -6.991 -8.697 1.00 87.38 93 PHE A C 1
ATOM 761 O O . PHE A 1 93 ? 14.152 -7.341 -8.006 1.00 87.38 93 PHE A O 1
ATOM 768 N N . SER A 1 94 ? 14.962 -6.693 -9.990 1.00 89.62 94 SER A N 1
ATOM 769 C CA . SER A 1 94 ? 13.664 -6.724 -10.673 1.00 89.62 94 SER A CA 1
ATOM 770 C C . SER A 1 94 ? 13.049 -8.127 -10.691 1.00 89.62 94 SER A C 1
ATOM 772 O O . SER A 1 94 ? 11.868 -8.283 -10.386 1.00 89.62 94 SER A O 1
ATOM 774 N N . VAL A 1 95 ? 13.849 -9.165 -10.969 1.00 94.25 95 VAL A N 1
ATOM 775 C CA . VAL A 1 95 ? 13.407 -10.568 -10.881 1.00 94.25 95 VAL A CA 1
ATOM 776 C C . VAL A 1 95 ? 12.939 -10.895 -9.468 1.00 94.25 95 VAL A C 1
ATOM 778 O O . VAL A 1 95 ? 11.884 -11.502 -9.303 1.00 94.25 95 VAL A O 1
ATOM 781 N N . TYR A 1 96 ? 13.683 -10.470 -8.447 1.00 89.94 96 TYR A N 1
ATOM 782 C CA . TYR A 1 96 ? 13.313 -10.681 -7.052 1.00 89.94 96 TYR A CA 1
ATOM 783 C C . TYR A 1 96 ? 11.979 -10.002 -6.701 1.00 89.94 96 TYR A C 1
ATOM 785 O O . TYR A 1 96 ? 11.079 -10.652 -6.162 1.00 89.94 96 TYR A O 1
ATOM 793 N N . SER A 1 97 ? 11.816 -8.729 -7.070 1.00 85.56 97 SER A N 1
ATOM 794 C CA . SER A 1 97 ? 10.587 -7.958 -6.851 1.00 85.56 97 SER A CA 1
ATOM 795 C C . SER A 1 97 ? 9.369 -8.552 -7.555 1.00 85.56 97 SER A C 1
ATOM 797 O O . SER A 1 97 ? 8.255 -8.373 -7.079 1.00 85.56 97 SER A O 1
ATOM 799 N N . ILE A 1 98 ? 9.567 -9.282 -8.655 1.00 90.44 98 ILE A N 1
ATOM 800 C CA . ILE A 1 98 ? 8.510 -10.026 -9.349 1.00 90.44 98 ILE A CA 1
ATOM 801 C C . ILE A 1 98 ? 8.248 -11.372 -8.663 1.00 90.44 98 ILE A C 1
ATOM 803 O O . ILE A 1 98 ? 7.096 -11.737 -8.431 1.00 90.44 98 ILE A O 1
ATOM 807 N N . ALA A 1 99 ? 9.303 -12.107 -8.309 1.00 90.56 99 ALA A N 1
ATOM 808 C CA . ALA A 1 99 ? 9.218 -13.465 -7.785 1.00 90.56 99 ALA A CA 1
ATOM 809 C C . ALA A 1 99 ? 8.523 -13.545 -6.420 1.00 90.56 99 ALA A C 1
ATOM 811 O O . ALA A 1 99 ? 7.757 -14.477 -6.193 1.00 90.56 99 ALA A O 1
ATOM 812 N N . VAL A 1 100 ? 8.752 -12.585 -5.519 1.00 86.81 100 VAL A N 1
ATOM 813 C CA . VAL A 1 100 ? 8.137 -12.577 -4.178 1.00 86.81 100 VAL A CA 1
ATOM 814 C C . VAL A 1 100 ? 6.605 -12.490 -4.225 1.00 86.81 100 VAL A C 1
ATOM 816 O O . VAL A 1 100 ? 5.953 -13.387 -3.682 1.00 86.81 100 VAL A O 1
ATOM 819 N N . PRO A 1 101 ? 5.992 -11.474 -4.861 1.00 84.75 101 PRO A N 1
ATOM 820 C CA . PRO A 1 101 ? 4.539 -11.390 -4.940 1.00 84.75 101 PRO A CA 1
ATOM 821 C C . PRO A 1 101 ? 3.943 -12.518 -5.792 1.00 84.75 101 PRO A C 1
ATOM 823 O O . PRO A 1 101 ? 2.885 -13.026 -5.432 1.00 84.75 101 PRO A O 1
ATOM 826 N N . LEU A 1 102 ? 4.629 -12.993 -6.843 1.00 88.56 102 LEU A N 1
ATOM 827 C CA . LEU A 1 102 ? 4.196 -14.181 -7.596 1.00 88.56 102 LEU A CA 1
ATOM 828 C C . LEU A 1 102 ? 4.185 -15.443 -6.739 1.00 88.56 102 LEU A C 1
ATOM 830 O O . LEU A 1 102 ? 3.210 -16.185 -6.770 1.00 88.56 102 LEU A O 1
ATOM 834 N N . TYR A 1 103 ? 5.238 -15.689 -5.961 1.00 90.38 103 TYR A N 1
ATOM 835 C CA . TYR A 1 103 ? 5.304 -16.834 -5.057 1.00 90.38 103 TYR A CA 1
ATOM 836 C C . TYR A 1 103 ? 4.153 -16.800 -4.053 1.00 90.38 103 TYR A C 1
ATOM 838 O O . TYR A 1 103 ? 3.489 -17.813 -3.851 1.00 90.38 103 TYR A O 1
ATOM 846 N N . LEU A 1 104 ? 3.882 -15.637 -3.457 1.00 86.19 104 LEU A N 1
ATOM 847 C CA . LEU A 1 104 ? 2.786 -15.473 -2.507 1.00 86.19 104 LEU A CA 1
ATOM 848 C C . LEU A 1 104 ? 1.427 -15.692 -3.183 1.00 86.19 104 LEU A C 1
ATOM 850 O O . LEU A 1 104 ? 0.609 -16.455 -2.669 1.00 86.19 104 LEU A O 1
ATOM 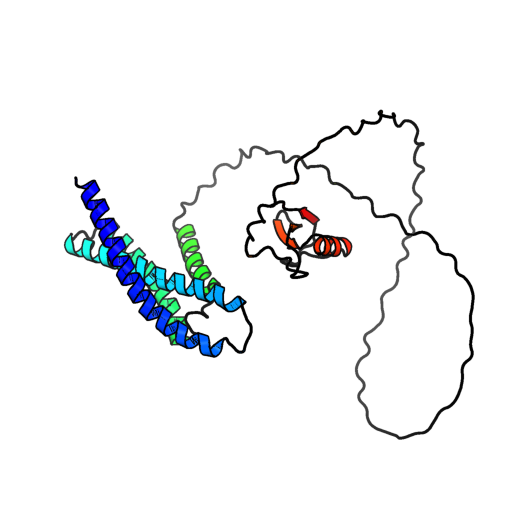854 N N . LEU A 1 105 ? 1.213 -15.112 -4.364 1.00 86.12 105 LEU A N 1
ATOM 855 C CA . LEU A 1 105 ? -0.006 -15.312 -5.144 1.00 86.12 105 LEU A CA 1
ATOM 856 C C . LEU A 1 105 ? -0.212 -16.799 -5.469 1.00 86.12 105 LEU A C 1
ATOM 858 O O . LEU A 1 105 ? -1.270 -17.353 -5.178 1.00 86.12 105 LEU A O 1
ATOM 862 N N . CYS A 1 106 ? 0.817 -17.473 -5.987 1.00 88.38 106 CYS A N 1
ATOM 863 C CA . CYS A 1 106 ? 0.786 -18.896 -6.318 1.00 88.38 106 CYS A CA 1
ATOM 864 C C . CYS A 1 106 ? 0.581 -19.782 -5.082 1.00 88.38 106 CYS A C 1
ATOM 866 O O . CYS A 1 106 ? -0.183 -20.743 -5.135 1.00 88.38 106 CYS A O 1
ATOM 868 N N . TYR A 1 107 ? 1.222 -19.467 -3.957 1.00 89.94 107 TYR A N 1
ATOM 869 C CA . TYR A 1 107 ? 1.072 -20.220 -2.714 1.00 89.94 107 TYR A CA 1
ATOM 870 C C . TYR A 1 107 ? -0.355 -20.109 -2.164 1.00 89.94 107 TYR A C 1
ATOM 872 O O . TYR A 1 107 ? -0.987 -21.121 -1.856 1.00 89.94 107 TYR A O 1
ATOM 880 N N . HIS A 1 108 ? -0.902 -18.898 -2.068 1.00 87.38 108 HIS A N 1
ATOM 881 C CA . HIS A 1 108 ? -2.233 -18.706 -1.498 1.00 87.38 108 HIS A CA 1
ATOM 882 C C . HIS A 1 108 ? -3.351 -19.182 -2.434 1.00 87.38 108 HIS A C 1
ATOM 884 O O . HIS A 1 108 ? -4.275 -19.854 -1.971 1.00 87.38 108 HIS A O 1
ATOM 890 N N . CYS A 1 109 ? -3.238 -18.913 -3.736 1.00 87.38 109 CYS A N 1
ATOM 891 C CA . CYS A 1 109 ? -4.254 -19.316 -4.707 1.00 87.38 109 CYS A CA 1
ATOM 892 C C . CYS A 1 109 ? -4.153 -20.804 -5.054 1.00 87.38 109 CYS A C 1
ATOM 894 O O . CYS A 1 109 ? -5.161 -21.501 -5.096 1.00 87.38 109 CYS A O 1
ATOM 896 N N . GLY A 1 110 ? -2.938 -21.308 -5.281 1.00 87.62 110 GLY A N 1
ATOM 897 C CA . GLY A 1 110 ? -2.709 -22.686 -5.712 1.00 87.62 110 GLY A CA 1
ATOM 898 C C . GLY A 1 110 ? -2.725 -23.687 -4.561 1.00 87.62 110 GLY A C 1
ATOM 899 O O . GLY A 1 110 ? -3.462 -24.668 -4.605 1.00 87.62 110 GLY A O 1
ATOM 900 N N . VAL A 1 111 ? -1.928 -23.445 -3.515 1.00 92.06 111 VAL A N 1
ATOM 901 C CA . VAL A 1 111 ? -1.756 -24.414 -2.415 1.00 92.06 111 VAL A CA 1
ATOM 902 C C . VAL A 1 111 ? -2.882 -24.299 -1.395 1.00 92.06 111 VAL A C 1
ATOM 904 O O . VAL A 1 111 ? -3.463 -25.307 -1.002 1.00 92.06 111 VAL A O 1
ATOM 907 N N . ARG A 1 112 ? -3.212 -23.076 -0.961 1.00 90.38 112 ARG A N 1
ATOM 908 C CA . ARG A 1 112 ? -4.256 -22.854 0.055 1.00 90.38 112 ARG A CA 1
ATOM 909 C C . ARG A 1 112 ? -5.669 -22.727 -0.511 1.00 90.38 112 ARG A C 1
ATOM 911 O O . ARG A 1 112 ? -6.600 -22.655 0.286 1.00 90.38 112 ARG A O 1
ATOM 918 N N . LYS A 1 113 ? -5.829 -22.710 -1.841 1.00 91.12 113 LYS A N 1
ATOM 919 C CA . LYS A 1 113 ? -7.119 -22.551 -2.537 1.00 91.12 113 LYS A CA 1
ATOM 920 C C . LYS A 1 113 ? -7.946 -21.360 -2.028 1.00 91.12 113 LYS A C 1
ATOM 922 O O . LYS A 1 113 ? -9.171 -21.425 -2.004 1.00 91.12 113 LYS A O 1
ATOM 927 N N . ARG A 1 114 ? -7.283 -20.289 -1.584 1.00 86.50 114 ARG A N 1
ATOM 928 C CA . ARG A 1 114 ? -7.953 -19.046 -1.180 1.00 86.50 114 ARG A CA 1
ATOM 929 C C . ARG A 1 114 ? -8.132 -18.155 -2.397 1.00 86.50 114 ARG A C 1
ATOM 931 O O . ARG A 1 114 ? -7.270 -18.154 -3.277 1.00 86.50 114 ARG A O 1
ATOM 938 N N . ALA A 1 115 ? -9.215 -17.385 -2.442 1.00 82.75 115 ALA A N 1
ATOM 939 C CA . ALA A 1 115 ? -9.327 -16.355 -3.458 1.00 82.75 115 ALA A CA 1
ATOM 940 C C . ALA A 1 115 ? -8.255 -15.280 -3.212 1.00 82.75 115 ALA A C 1
ATOM 942 O O . ALA A 1 115 ? -7.860 -15.023 -2.074 1.00 82.75 115 ALA A O 1
ATOM 943 N N . VAL A 1 116 ? -7.782 -14.641 -4.287 1.00 79.25 116 VAL A N 1
ATOM 944 C CA . VAL A 1 116 ? -6.763 -13.571 -4.230 1.00 79.25 116 VAL A CA 1
ATOM 945 C C . VAL A 1 116 ? -7.154 -12.465 -3.244 1.00 79.25 116 VAL A C 1
ATOM 947 O O . VAL A 1 116 ? -6.298 -11.893 -2.576 1.00 79.25 116 VAL A O 1
ATOM 950 N N . GLN A 1 117 ? -8.452 -12.181 -3.144 1.00 79.50 117 GLN A N 1
ATOM 951 C CA . GLN A 1 117 ? -9.005 -11.152 -2.267 1.00 79.50 117 GLN A CA 1
ATOM 952 C C . GLN A 1 117 ? -8.868 -11.480 -0.772 1.00 79.50 117 GLN A C 1
ATOM 954 O O . GLN A 1 117 ? -8.735 -10.556 0.021 1.00 79.50 117 GLN A O 1
ATOM 959 N N . ASP A 1 118 ? -8.783 -12.761 -0.402 1.00 81.44 118 ASP A N 1
ATOM 960 C CA . ASP A 1 118 ? -8.735 -13.214 0.997 1.00 81.44 118 ASP A CA 1
ATOM 961 C C . ASP A 1 118 ? -7.302 -13.367 1.526 1.00 81.44 118 ASP A C 1
ATOM 963 O O . ASP A 1 118 ? -7.071 -13.939 2.598 1.00 81.44 118 ASP A O 1
ATOM 967 N N . VAL A 1 119 ? -6.299 -12.944 0.752 1.00 78.75 119 VAL A N 1
ATOM 968 C CA . VAL A 1 119 ? -4.905 -13.011 1.186 1.00 78.75 119 VAL A CA 1
ATOM 969 C C . VAL A 1 119 ? -4.667 -11.872 2.180 1.00 78.75 119 VAL A C 1
ATOM 971 O O . VAL A 1 119 ? -4.756 -10.708 1.796 1.00 78.75 119 VAL A O 1
ATOM 974 N N . PRO A 1 120 ? -4.377 -12.159 3.462 1.00 74.56 120 PRO A N 1
ATOM 975 C CA . PRO A 1 120 ? -4.206 -11.104 4.449 1.00 74.56 120 PRO A CA 1
ATOM 976 C C . PRO A 1 120 ? -2.990 -10.248 4.081 1.00 74.56 120 PRO A C 1
ATOM 978 O O . PRO A 1 120 ? -1.856 -10.735 4.063 1.00 74.56 120 PRO A O 1
ATOM 981 N N . PHE A 1 121 ? -3.228 -8.962 3.813 1.00 68.19 121 PHE A N 1
ATOM 982 C CA . PHE A 1 121 ? -2.195 -7.999 3.418 1.00 68.19 121 PHE A CA 1
ATOM 983 C C . PHE A 1 121 ? -1.016 -7.990 4.394 1.00 68.19 121 PHE A C 1
ATOM 985 O O . PHE A 1 121 ? 0.144 -7.948 3.998 1.00 68.19 121 PHE A O 1
ATOM 992 N N . ASN A 1 122 ? -1.315 -8.125 5.680 1.00 70.75 122 ASN A N 1
ATOM 993 C CA . ASN A 1 122 ? -0.347 -8.120 6.765 1.00 70.75 122 ASN A CA 1
ATOM 994 C C . ASN A 1 122 ? 0.678 -9.252 6.594 1.00 70.75 122 ASN A C 1
ATOM 996 O O . ASN A 1 122 ? 1.841 -9.070 6.931 1.00 70.75 122 ASN A O 1
ATOM 1000 N N . GLU A 1 123 ? 0.290 -10.414 6.057 1.00 67.56 123 GLU A N 1
ATOM 1001 C CA . GLU A 1 123 ? 1.240 -11.499 5.778 1.00 67.56 123 GLU A CA 1
ATOM 1002 C C . GLU A 1 123 ? 2.113 -11.195 4.553 1.00 67.56 123 GLU A C 1
ATOM 1004 O O . GLU A 1 123 ? 3.306 -11.508 4.570 1.00 67.56 123 GLU A O 1
ATOM 1009 N N . LEU A 1 124 ? 1.551 -10.558 3.519 1.00 64.69 124 LEU A N 1
ATOM 1010 C CA . LEU A 1 124 ? 2.283 -10.138 2.319 1.00 64.69 124 LEU A CA 1
ATOM 1011 C C . LEU A 1 124 ? 3.313 -9.053 2.660 1.00 64.69 124 LEU A C 1
ATOM 1013 O O . LEU A 1 124 ? 4.506 -9.200 2.382 1.00 64.69 124 LEU A O 1
ATOM 1017 N N . TRP A 1 125 ? 2.856 -7.990 3.319 1.00 67.44 125 TRP A N 1
ATOM 1018 C CA . TRP A 1 125 ? 3.654 -6.824 3.663 1.00 67.44 125 TRP A CA 1
ATOM 1019 C C . TRP A 1 125 ? 4.667 -7.131 4.756 1.00 67.44 125 TRP A C 1
ATOM 1021 O O . TRP A 1 125 ? 5.831 -6.791 4.598 1.00 67.44 125 TRP A O 1
ATOM 1031 N N . ASN A 1 126 ? 4.305 -7.854 5.824 1.00 69.06 126 ASN A N 1
ATOM 1032 C CA . ASN A 1 126 ? 5.286 -8.181 6.862 1.00 69.06 126 ASN A CA 1
ATOM 1033 C C . ASN A 1 126 ? 6.404 -9.081 6.335 1.00 69.06 126 ASN A C 1
ATOM 1035 O O . ASN A 1 126 ? 7.540 -8.925 6.770 1.00 69.06 126 ASN A O 1
ATOM 1039 N N . ARG A 1 127 ? 6.138 -9.981 5.379 1.00 66.75 127 ARG A N 1
ATOM 1040 C CA . ARG A 1 127 ? 7.197 -10.793 4.757 1.00 66.75 127 ARG A CA 1
ATOM 1041 C C . ARG A 1 127 ? 8.065 -9.978 3.798 1.00 66.75 127 ARG A C 1
ATOM 1043 O O . ARG A 1 127 ? 9.286 -10.130 3.829 1.00 66.75 127 ARG A O 1
ATOM 1050 N N . ALA A 1 128 ? 7.472 -9.072 3.021 1.00 61.31 128 ALA A N 1
ATOM 1051 C CA . ALA A 1 128 ? 8.215 -8.139 2.173 1.00 61.31 128 ALA A CA 1
ATOM 1052 C C . ALA A 1 128 ? 9.066 -7.154 3.004 1.00 61.31 128 ALA A C 1
ATOM 1054 O O . ALA A 1 128 ? 10.264 -6.994 2.765 1.00 61.31 128 ALA A O 1
ATOM 1055 N N . CYS A 1 129 ? 8.487 -6.558 4.047 1.00 65.50 129 CYS A N 1
ATOM 1056 C CA . CYS A 1 129 ? 9.164 -5.660 4.975 1.00 65.50 129 CYS A CA 1
ATOM 1057 C C . CYS A 1 129 ? 10.210 -6.370 5.820 1.00 65.50 129 CYS A C 1
ATOM 1059 O O . CYS A 1 129 ? 11.255 -5.781 6.064 1.00 65.50 129 CYS A O 1
ATOM 1061 N N . PHE A 1 130 ? 9.989 -7.615 6.251 1.00 69.62 130 PHE A N 1
ATOM 1062 C CA . PHE A 1 130 ? 11.016 -8.387 6.952 1.00 69.62 130 PHE A CA 1
ATOM 1063 C C . PHE A 1 130 ? 12.272 -8.512 6.092 1.00 69.62 130 PHE A C 1
ATOM 1065 O O . PHE A 1 130 ? 13.380 -8.311 6.588 1.00 69.62 130 PHE A O 1
ATOM 1072 N N . TYR A 1 131 ? 12.104 -8.754 4.792 1.00 61.12 131 TYR A N 1
ATOM 1073 C CA . TYR A 1 131 ? 13.221 -8.803 3.862 1.00 61.12 131 TYR A CA 1
ATOM 1074 C C . TYR A 1 131 ? 13.870 -7.433 3.643 1.00 61.12 131 TYR A C 1
ATOM 1076 O O . TYR A 1 131 ? 15.094 -7.329 3.665 1.00 61.12 131 TYR A O 1
ATOM 1084 N N . TYR A 1 132 ? 13.080 -6.363 3.519 1.00 58.00 132 TYR A N 1
ATOM 1085 C CA . TYR A 1 132 ? 13.614 -4.999 3.430 1.00 58.00 132 TYR A CA 1
ATOM 1086 C C . TYR A 1 132 ? 14.411 -4.613 4.684 1.00 58.00 132 TYR A C 1
ATOM 1088 O O . TYR A 1 132 ? 15.505 -4.067 4.590 1.00 58.00 132 TYR A O 1
ATOM 1096 N N . ARG A 1 133 ? 13.920 -4.983 5.871 1.00 69.19 133 ARG A N 1
ATOM 1097 C CA . ARG A 1 133 ? 14.593 -4.779 7.163 1.00 69.19 133 ARG A CA 1
ATOM 1098 C C . ARG A 1 133 ? 15.853 -5.633 7.288 1.00 69.19 133 ARG A C 1
ATOM 1100 O O . ARG A 1 133 ? 16.843 -5.191 7.866 1.00 69.19 133 ARG A O 1
ATOM 1107 N N . TRP A 1 134 ? 15.830 -6.848 6.744 1.00 76.31 134 TRP A N 1
ATOM 1108 C CA . TRP A 1 134 ? 16.992 -7.729 6.660 1.00 76.31 134 TRP A CA 1
ATOM 1109 C C . TRP A 1 134 ? 18.068 -7.152 5.730 1.00 76.31 134 TRP A C 1
ATOM 1111 O O . TRP A 1 134 ? 19.233 -7.090 6.123 1.00 76.31 134 TRP A O 1
ATOM 1121 N N . LEU A 1 135 ? 17.681 -6.648 4.553 1.00 60.09 135 LEU A N 1
ATOM 1122 C CA . LEU A 1 135 ? 18.571 -5.945 3.629 1.00 60.09 135 LEU A CA 1
ATOM 1123 C C . LEU A 1 135 ? 19.139 -4.677 4.266 1.00 60.09 135 LEU A C 1
ATOM 1125 O O . LEU A 1 135 ? 20.352 -4.488 4.252 1.00 60.09 135 LEU A O 1
ATOM 1129 N N . GLN A 1 136 ? 18.296 -3.853 4.893 1.00 72.94 136 GLN A N 1
ATOM 1130 C CA . GLN A 1 136 ? 18.744 -2.666 5.613 1.00 72.94 136 GLN A CA 1
ATOM 1131 C C . GLN A 1 136 ? 19.785 -3.034 6.664 1.00 72.94 136 GLN A C 1
ATOM 1133 O O . GLN A 1 136 ? 20.874 -2.494 6.611 1.00 72.94 136 GLN A O 1
ATOM 1138 N N . ARG A 1 137 ? 19.546 -4.028 7.529 1.00 76.12 137 ARG A N 1
ATOM 1139 C CA . ARG A 1 137 ? 20.545 -4.458 8.528 1.00 76.12 137 ARG A CA 1
ATOM 1140 C C . ARG A 1 137 ? 21.859 -4.951 7.927 1.00 76.12 137 ARG A C 1
ATOM 1142 O O . ARG A 1 137 ? 22.892 -4.861 8.584 1.00 76.12 137 ARG A O 1
ATOM 1149 N N . ARG A 1 138 ? 21.826 -5.529 6.725 1.00 77.94 138 ARG A N 1
ATOM 1150 C CA . ARG A 1 138 ? 23.017 -6.085 6.073 1.00 77.94 138 ARG A CA 1
ATOM 1151 C C . ARG A 1 138 ? 23.837 -5.026 5.337 1.00 77.94 138 ARG A C 1
ATOM 1153 O O . ARG A 1 138 ? 25.047 -5.194 5.226 1.00 77.94 138 ARG A O 1
ATOM 1160 N N . PHE A 1 139 ? 23.189 -3.963 4.865 1.00 73.75 139 PHE A N 1
ATOM 1161 C CA . PHE A 1 139 ? 23.807 -2.917 4.049 1.00 73.75 139 PHE A CA 1
ATOM 1162 C C . PHE A 1 139 ? 23.876 -1.544 4.724 1.00 73.75 139 PHE A C 1
ATOM 1164 O O . PHE A 1 139 ? 24.546 -0.662 4.194 1.00 73.75 139 PHE A O 1
ATOM 1171 N N . THR A 1 140 ? 23.256 -1.338 5.889 1.00 66.94 140 THR A N 1
ATOM 1172 C CA . THR A 1 140 ? 23.532 -0.156 6.708 1.00 66.94 140 THR A CA 1
ATOM 1173 C C . THR A 1 140 ? 24.966 -0.266 7.211 1.00 66.94 140 THR A C 1
ATOM 1175 O O . THR A 1 140 ? 25.260 -1.209 7.959 1.00 66.94 140 THR A O 1
ATOM 1178 N N . PRO A 1 141 ? 25.868 0.651 6.817 1.00 65.50 141 PRO A N 1
ATOM 1179 C CA . PRO A 1 141 ? 27.199 0.689 7.394 1.00 65.50 141 PRO A CA 1
ATOM 1180 C C . PRO A 1 141 ? 27.033 0.808 8.906 1.00 65.50 141 PRO A C 1
ATOM 1182 O O . PRO A 1 141 ? 26.236 1.618 9.382 1.00 65.50 141 PRO A O 1
ATOM 1185 N N . LYS A 1 142 ? 27.737 -0.042 9.661 1.00 70.50 142 LYS A N 1
ATOM 1186 C CA . LYS A 1 142 ? 27.809 0.115 11.113 1.00 70.50 142 LYS A CA 1
ATOM 1187 C C . LYS A 1 142 ? 28.383 1.502 11.354 1.00 70.50 142 LYS A C 1
ATOM 1189 O O . LYS A 1 142 ? 29.573 1.712 11.126 1.00 70.50 142 LYS A O 1
ATOM 1194 N N . VAL A 1 143 ? 27.529 2.442 11.750 1.00 64.50 143 VAL A N 1
ATOM 1195 C CA . VAL A 1 143 ? 27.979 3.714 12.298 1.00 64.50 143 VAL A CA 1
ATOM 1196 C C . VAL A 1 143 ? 28.849 3.316 13.480 1.00 64.50 143 VAL A C 1
ATOM 1198 O O . VAL A 1 143 ? 28.379 2.645 14.401 1.00 64.50 143 VAL A O 1
ATOM 1201 N N . ALA A 1 144 ? 30.152 3.581 13.368 1.00 66.12 144 ALA A N 1
ATOM 1202 C CA . ALA A 1 144 ? 31.060 3.376 14.482 1.00 66.12 144 ALA A CA 1
ATOM 1203 C C . ALA A 1 144 ? 30.484 4.155 15.671 1.00 66.12 144 ALA A C 1
ATOM 1205 O O . ALA A 1 144 ? 29.979 5.254 15.436 1.00 66.12 144 ALA A O 1
ATOM 1206 N N . PRO A 1 145 ? 30.498 3.601 16.895 1.00 63.03 145 PRO A N 1
ATOM 1207 C CA . PRO A 1 145 ? 30.006 4.308 18.071 1.00 63.03 145 PRO A CA 1
ATOM 1208 C C . PRO A 1 145 ? 30.741 5.648 18.156 1.00 63.03 145 PRO A C 1
ATOM 1210 O O . PRO A 1 145 ? 31.936 5.705 18.441 1.00 63.03 145 PRO A O 1
ATOM 1213 N N . GLY A 1 146 ? 30.039 6.705 17.761 1.00 59.69 146 GLY A N 1
ATOM 1214 C CA . GLY A 1 146 ? 30.522 8.068 17.792 1.00 59.69 146 GLY A CA 1
ATOM 1215 C C . GLY A 1 146 ? 30.237 8.600 19.179 1.00 59.69 146 GLY A C 1
ATOM 1216 O O . GLY A 1 146 ? 29.092 8.563 19.608 1.00 59.69 146 GLY A O 1
ATOM 1217 N N . ASN A 1 147 ? 31.305 9.029 19.843 1.00 59.16 147 ASN A N 1
ATOM 1218 C CA . ASN A 1 147 ? 31.364 9.681 21.147 1.00 59.16 147 ASN A CA 1
ATOM 1219 C C . ASN A 1 147 ? 30.044 10.383 21.547 1.00 59.16 147 ASN A C 1
ATOM 1221 O O . ASN A 1 147 ? 29.704 11.425 20.986 1.00 59.16 147 ASN A O 1
ATOM 1225 N N . GLU A 1 148 ? 29.313 9.800 22.503 1.00 52.94 148 GLU A N 1
ATOM 1226 C CA . GLU A 1 148 ? 27.980 10.228 22.976 1.00 52.94 148 GLU A CA 1
ATOM 1227 C C . GLU A 1 148 ? 28.020 11.489 23.869 1.00 52.94 148 GLU A C 1
ATOM 1229 O O . GLU A 1 148 ? 27.038 11.852 24.508 1.00 52.94 148 GLU A O 1
ATOM 1234 N N . ASP A 1 149 ? 29.140 12.209 23.900 1.00 62.81 149 ASP A N 1
ATOM 1235 C CA . ASP A 1 149 ? 29.399 13.234 24.917 1.00 62.81 149 ASP A CA 1
ATOM 1236 C C . ASP A 1 149 ? 28.728 14.598 24.632 1.00 62.81 149 ASP A C 1
ATOM 1238 O O . ASP A 1 149 ? 28.897 15.536 25.407 1.00 62.81 149 ASP A O 1
ATOM 1242 N N . ASN A 1 150 ? 27.963 14.738 23.541 1.00 51.72 150 ASN A N 1
ATOM 1243 C CA . ASN A 1 150 ? 27.338 16.004 23.121 1.00 51.72 150 ASN A CA 1
ATOM 1244 C C . ASN A 1 150 ? 25.804 15.915 23.002 1.00 51.72 150 ASN A C 1
ATOM 1246 O O . ASN A 1 150 ? 25.215 16.421 22.045 1.00 51.72 150 ASN A O 1
ATOM 1250 N N . GLU A 1 151 ? 25.135 15.293 23.974 1.00 49.50 151 GLU A N 1
ATOM 1251 C CA . GLU A 1 151 ? 23.684 15.447 24.137 1.00 49.50 151 GLU A CA 1
ATOM 1252 C C . GLU A 1 151 ? 23.361 16.843 24.700 1.00 49.50 151 GLU A C 1
ATOM 1254 O O . GLU A 1 151 ? 23.413 17.117 25.903 1.00 49.50 151 GLU A O 1
ATOM 1259 N N . GLU A 1 152 ? 23.039 17.763 23.791 1.00 51.19 152 GLU A N 1
ATOM 1260 C CA . GLU A 1 152 ? 22.465 19.063 24.107 1.00 51.19 152 GLU A CA 1
ATOM 1261 C C . GLU A 1 152 ? 21.096 18.859 24.770 1.00 51.19 152 GLU A C 1
ATOM 1263 O O . GLU A 1 152 ? 20.105 18.448 24.167 1.00 51.19 152 GLU A O 1
ATOM 1268 N N . LYS A 1 153 ? 21.080 19.110 26.076 1.00 40.88 153 LYS A N 1
ATOM 1269 C CA . LYS A 1 153 ? 19.963 18.942 27.000 1.00 40.88 153 LYS A CA 1
ATOM 1270 C C . LYS A 1 153 ? 18.785 19.848 26.615 1.00 40.88 153 LYS A C 1
ATOM 1272 O O . LYS A 1 153 ? 18.642 20.947 27.152 1.00 40.88 153 LYS A O 1
ATOM 1277 N N . ILE A 1 154 ? 17.909 19.381 25.725 1.00 41.22 154 ILE A N 1
ATOM 1278 C CA . ILE A 1 154 ? 16.609 20.013 25.470 1.00 41.22 154 ILE A CA 1
ATOM 1279 C C . ILE A 1 154 ? 15.765 19.860 26.741 1.00 41.22 154 ILE A C 1
ATOM 1281 O O . ILE A 1 154 ? 15.216 18.800 27.040 1.00 41.22 154 ILE A O 1
ATOM 1285 N N . LYS A 1 155 ? 15.693 20.935 27.532 1.00 34.72 155 LYS A N 1
ATOM 1286 C CA . LYS A 1 155 ? 14.780 21.050 28.671 1.00 34.72 155 LYS A CA 1
ATOM 1287 C C . LYS A 1 155 ? 13.345 21.087 28.150 1.00 34.72 155 LYS A C 1
ATOM 1289 O O . LYS A 1 155 ? 12.850 22.140 27.760 1.00 34.72 155 LYS A O 1
ATOM 1294 N N . VAL A 1 156 ? 12.671 19.943 28.189 1.00 43.50 156 VAL A N 1
ATOM 1295 C CA . VAL A 1 156 ? 11.208 19.891 28.139 1.00 43.50 156 VAL A CA 1
ATOM 1296 C C . VAL A 1 156 ? 10.695 20.543 29.423 1.00 43.50 156 VAL A C 1
ATOM 1298 O O . VAL A 1 156 ? 10.934 20.043 30.520 1.00 43.50 156 VAL A O 1
ATOM 1301 N N . VAL A 1 157 ? 10.059 21.707 29.292 1.00 43.34 157 VAL A N 1
ATOM 1302 C CA . VAL A 1 157 ? 9.388 22.399 30.398 1.00 43.34 157 VAL A CA 1
ATOM 1303 C C . VAL A 1 157 ? 8.050 21.687 30.639 1.00 43.34 157 VAL A C 1
ATOM 1305 O O . VAL A 1 157 ? 7.228 21.660 29.723 1.00 43.34 157 VAL A O 1
ATOM 1308 N N . PRO A 1 158 ? 7.808 21.090 31.819 1.00 42.31 158 PRO A N 1
ATOM 1309 C CA . PRO A 1 158 ? 6.512 20.504 32.128 1.00 42.31 158 PRO A CA 1
ATOM 1310 C C . PRO A 1 158 ? 5.463 21.614 32.246 1.00 42.31 158 PRO A C 1
ATOM 1312 O O . PRO A 1 158 ? 5.621 22.550 33.030 1.00 42.31 158 PRO A O 1
ATOM 1315 N N . GLY A 1 159 ? 4.406 21.519 31.438 1.00 47.31 159 GLY A N 1
ATOM 1316 C CA . GLY A 1 159 ? 3.221 22.361 31.574 1.00 47.31 159 GLY A CA 1
ATOM 1317 C C . GLY A 1 159 ? 2.459 22.055 32.873 1.00 47.31 159 GLY A C 1
ATOM 1318 O O . GLY A 1 159 ? 2.612 20.966 33.433 1.00 47.31 159 GLY A O 1
ATOM 1319 N N . PRO A 1 160 ? 1.653 23.004 33.379 1.00 40.78 160 PRO A N 1
ATOM 1320 C CA . PRO A 1 160 ? 0.938 22.848 34.638 1.00 40.78 160 PRO A CA 1
ATOM 1321 C C . PRO A 1 160 ? -0.066 21.692 34.565 1.00 40.78 160 PRO A C 1
ATOM 1323 O O . PRO A 1 160 ? -0.953 21.659 33.712 1.00 40.78 160 PRO A O 1
ATOM 1326 N N . ILE A 1 161 ? 0.082 20.749 35.494 1.00 43.69 161 ILE A N 1
ATOM 1327 C CA . ILE A 1 161 ? -0.865 19.663 35.737 1.00 43.69 161 ILE A CA 1
ATOM 1328 C C . ILE A 1 161 ? -2.131 20.289 36.329 1.00 43.69 161 ILE A C 1
ATOM 1330 O O . ILE A 1 161 ? -2.137 20.744 37.474 1.00 43.69 161 ILE A O 1
ATOM 1334 N N . TYR A 1 162 ? -3.212 20.329 35.551 1.00 40.34 162 TYR A N 1
ATOM 1335 C CA . TYR A 1 162 ? -4.528 20.695 36.063 1.00 40.34 162 TYR A CA 1
ATOM 1336 C C . TYR A 1 162 ? -5.083 19.526 36.882 1.00 40.34 162 TYR A C 1
ATOM 1338 O O . TYR A 1 162 ? -5.702 18.608 36.349 1.00 40.34 162 TYR A O 1
ATOM 1346 N N . HIS A 1 163 ? -4.875 19.564 38.197 1.00 45.06 163 HIS A N 1
ATOM 1347 C CA . HIS A 1 163 ? -5.644 18.746 39.128 1.00 45.06 163 HIS A CA 1
ATOM 1348 C C . HIS A 1 163 ? -7.064 19.313 39.211 1.00 45.06 163 HIS A C 1
ATOM 1350 O O . HIS A 1 163 ? -7.352 20.226 39.985 1.00 45.06 163 HIS A O 1
ATOM 1356 N N . GLY A 1 164 ? -7.949 18.794 38.360 1.00 36.31 164 GLY A N 1
ATOM 1357 C CA . GLY A 1 164 ? -9.382 19.032 38.457 1.00 36.31 164 GLY A CA 1
ATOM 1358 C C . GLY A 1 164 ? -9.894 18.606 39.833 1.00 36.31 164 GLY A C 1
ATOM 1359 O O . GLY A 1 164 ? -9.713 17.466 40.257 1.00 36.31 164 GLY A O 1
ATOM 1360 N N . ARG A 1 165 ? -10.508 19.556 40.537 1.00 45.97 165 ARG A N 1
ATOM 1361 C CA . ARG A 1 165 ? -11.222 19.363 41.801 1.00 45.97 165 ARG A CA 1
ATOM 1362 C C . ARG A 1 165 ? -12.314 18.295 41.610 1.00 45.97 165 ARG A C 1
ATOM 1364 O O . ARG A 1 165 ? -13.095 18.435 40.669 1.00 45.97 165 ARG A O 1
ATOM 1371 N N . PRO A 1 166 ? -12.417 17.265 42.467 1.00 53.44 166 PRO A N 1
ATOM 1372 C CA . PRO A 1 166 ? -13.536 16.334 42.399 1.00 53.44 166 PRO A CA 1
ATOM 1373 C C . PRO A 1 166 ? -14.859 17.073 42.674 1.00 53.44 166 PRO A C 1
ATOM 1375 O O . PRO A 1 166 ? -14.879 18.003 43.491 1.00 53.44 166 PRO A O 1
ATOM 1378 N N . PRO A 1 167 ? -15.959 16.698 41.997 1.00 45.28 167 PRO A N 1
ATOM 1379 C CA . PRO A 1 167 ? -17.264 17.293 42.234 1.00 45.28 167 PRO A CA 1
ATOM 1380 C C . PRO A 1 167 ? -17.717 17.038 43.674 1.00 45.28 167 PRO A C 1
ATOM 1382 O O . PRO A 1 167 ? -17.627 15.933 44.205 1.00 45.28 167 PRO A O 1
ATOM 1385 N N . SER A 1 168 ? -18.190 18.112 44.298 1.00 41.81 168 SER A N 1
ATOM 1386 C CA . SER A 1 168 ? -18.836 18.139 45.603 1.00 41.81 168 SER A CA 1
ATOM 1387 C C . SER A 1 168 ? -20.054 17.213 45.650 1.00 41.81 168 SER A C 1
ATOM 1389 O O . SER A 1 168 ? -20.860 17.183 44.721 1.00 41.81 168 SER A O 1
ATOM 1391 N N . SER A 1 169 ? -20.168 16.493 46.762 1.00 55.50 169 SER A N 1
ATOM 1392 C CA . SER A 1 169 ? -21.253 15.587 47.139 1.00 55.50 169 SER A CA 1
ATOM 1393 C C . SER A 1 169 ? -22.651 16.209 46.962 1.00 55.50 169 SER A C 1
ATOM 1395 O O . SER A 1 169 ? -22.810 17.410 47.198 1.00 55.50 169 SER A O 1
ATOM 1397 N N . PRO A 1 170 ? -23.680 15.415 46.610 1.00 55.59 170 PRO A N 1
ATOM 1398 C CA . PRO A 1 170 ? -25.068 15.872 46.605 1.00 55.59 170 PRO A CA 1
ATOM 1399 C C . PRO A 1 170 ? -25.593 16.110 48.037 1.00 55.59 170 PRO A C 1
ATOM 1401 O O . PRO A 1 170 ? -25.090 15.496 48.980 1.00 55.59 170 PRO A O 1
ATOM 1404 N N . PRO A 1 171 ? -26.596 16.992 48.215 1.00 49.56 171 PRO A N 1
ATOM 1405 C CA . PRO A 1 171 ? -27.144 17.327 49.525 1.00 49.56 171 PRO A CA 1
ATOM 1406 C C . PRO A 1 171 ? -27.979 16.194 50.140 1.00 49.56 171 PRO A C 1
ATOM 1408 O O . PRO A 1 171 ? -28.706 15.480 49.447 1.00 49.56 171 PRO A O 1
ATOM 1411 N N . ASP A 1 172 ? -27.885 16.100 51.468 1.00 39.25 172 ASP A N 1
ATOM 1412 C CA . ASP A 1 172 ? -28.645 15.222 52.357 1.00 39.25 172 ASP A CA 1
ATOM 1413 C C . ASP A 1 172 ? -30.166 15.351 52.170 1.00 39.25 172 ASP A C 1
ATOM 1415 O O . ASP A 1 172 ? -30.747 16.424 52.350 1.00 39.25 172 ASP A O 1
ATOM 1419 N N . ILE A 1 173 ? -30.831 14.223 51.905 1.00 42.34 173 ILE A N 1
ATOM 1420 C CA . ILE A 1 173 ? -32.281 14.070 52.064 1.00 42.34 173 ILE A CA 1
ATOM 1421 C C . ILE A 1 173 ? -32.516 13.169 53.277 1.00 42.34 173 ILE A C 1
ATOM 1423 O O . ILE A 1 173 ? -32.156 11.994 53.289 1.00 42.34 173 ILE A O 1
ATOM 1427 N N . SER A 1 174 ? -33.116 13.756 54.311 1.00 42.31 174 SER A N 1
ATOM 1428 C CA . SER A 1 174 ? -33.515 13.078 55.547 1.00 42.31 174 SER A CA 1
ATOM 1429 C C . SER A 1 174 ? -34.666 12.075 55.330 1.00 42.31 174 SER A C 1
ATOM 1431 O O . SER A 1 174 ? -35.489 12.268 54.433 1.00 42.31 174 SER A O 1
ATOM 1433 N N . PRO A 1 175 ? -34.764 11.022 56.167 1.00 47.34 175 PRO A N 1
ATOM 1434 C CA . PRO A 1 175 ? -35.672 9.897 55.964 1.00 47.34 175 PRO A CA 1
ATOM 1435 C C . PRO A 1 175 ? -37.072 10.160 56.539 1.00 47.34 175 PRO A C 1
ATOM 1437 O O . PRO A 1 175 ? -37.227 10.512 57.708 1.00 47.34 175 PRO A O 1
ATOM 1440 N N . GLY A 1 176 ? -38.103 9.927 55.725 1.00 35.75 176 GLY A N 1
ATOM 1441 C CA . GLY A 1 176 ? -39.508 9.992 56.123 1.00 35.75 176 GLY A CA 1
ATOM 1442 C C . GLY A 1 176 ? -40.224 8.647 55.971 1.00 35.75 176 GLY A C 1
ATOM 1443 O O . GLY A 1 176 ? -40.475 8.203 54.860 1.00 35.75 176 GLY A O 1
ATOM 1444 N N . SER A 1 177 ? -40.586 8.066 57.116 1.00 41.75 177 SER A N 1
ATOM 1445 C CA . SER A 1 177 ? -41.827 7.326 57.401 1.00 41.75 177 SER A CA 1
ATOM 1446 C C . SER A 1 177 ? -42.200 6.059 56.601 1.00 41.75 177 SER A C 1
ATOM 1448 O O . SER A 1 177 ? -42.827 6.112 55.551 1.00 41.75 177 SER A O 1
ATOM 1450 N N . ILE A 1 178 ? -41.913 4.909 57.224 1.00 45.28 178 ILE A N 1
ATOM 1451 C CA . ILE A 1 178 ? -42.856 3.836 57.614 1.00 45.28 178 ILE A CA 1
ATOM 1452 C C . ILE A 1 178 ? -44.085 3.624 56.702 1.00 45.28 178 ILE A C 1
ATOM 1454 O O . ILE A 1 178 ? -45.052 4.378 56.780 1.00 45.28 178 ILE A O 1
ATOM 1458 N N . HIS A 1 179 ? -44.129 2.478 56.011 1.00 45.66 179 HIS A N 1
ATOM 1459 C CA . HIS A 1 179 ? -45.355 1.679 55.957 1.00 45.66 179 HIS A CA 1
ATOM 1460 C C . HIS A 1 179 ? -45.052 0.177 55.962 1.00 45.66 179 HIS A C 1
ATOM 1462 O O . HIS A 1 179 ? -44.379 -0.365 55.089 1.00 45.66 179 HIS A O 1
ATOM 1468 N N . ASP A 1 180 ? -45.561 -0.450 57.014 1.00 43.59 180 ASP A N 1
ATOM 1469 C CA . ASP A 1 180 ? -45.520 -1.861 57.360 1.00 43.59 180 ASP A CA 1
ATOM 1470 C C . ASP A 1 180 ? -46.842 -2.507 56.922 1.00 43.59 180 ASP A C 1
ATOM 1472 O O . ASP A 1 180 ? -47.902 -1.998 57.286 1.00 43.59 180 ASP A O 1
ATOM 1476 N N . HIS A 1 181 ? -46.795 -3.605 56.160 1.00 49.84 181 HIS A N 1
ATOM 1477 C CA . HIS A 1 181 ? -47.935 -4.505 55.961 1.00 49.84 181 HIS A CA 1
ATOM 1478 C C . HIS A 1 181 ? -47.458 -5.959 55.797 1.00 49.84 181 HIS A C 1
ATOM 1480 O O . HIS A 1 181 ? -47.130 -6.422 54.708 1.00 49.84 181 HIS A O 1
ATOM 1486 N N . GLY A 1 182 ? -47.425 -6.670 56.925 1.00 35.81 182 GLY A N 1
ATOM 1487 C CA . GLY A 1 182 ? -48.122 -7.947 57.139 1.00 35.81 182 GLY A CA 1
ATOM 1488 C C . GLY A 1 182 ? -48.094 -9.021 56.039 1.00 35.81 182 GLY A C 1
ATOM 1489 O O . GLY A 1 182 ? -48.885 -9.009 55.101 1.00 35.81 182 GLY A O 1
ATOM 1490 N N . ARG A 1 183 ? -47.274 -10.049 56.274 1.00 43.16 183 ARG A N 1
ATOM 1491 C CA . ARG A 1 183 ? -47.410 -11.451 55.802 1.00 43.16 183 ARG A CA 1
ATOM 1492 C C . ARG A 1 183 ? -48.519 -12.190 56.606 1.00 43.16 183 ARG A C 1
ATOM 1494 O O . ARG A 1 183 ? -48.892 -11.660 57.651 1.00 43.16 183 ARG A O 1
ATOM 1501 N N . PRO A 1 184 ? -48.779 -13.513 56.426 1.00 68.25 184 PRO A N 1
ATOM 1502 C CA . PRO A 1 184 ? -49.093 -14.421 55.287 1.00 68.25 184 PRO A CA 1
ATOM 1503 C C . PRO A 1 184 ? -50.476 -15.124 55.589 1.00 68.25 184 PRO A C 1
ATOM 1505 O O . PRO A 1 184 ? -51.249 -14.485 56.301 1.00 68.25 184 PRO A O 1
ATOM 1508 N N . P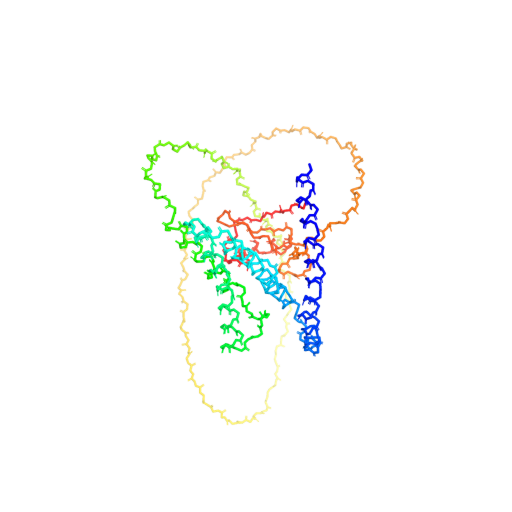RO A 1 185 ? -50.851 -16.389 55.217 1.00 63.53 185 PRO A N 1
ATOM 1509 C CA . PRO A 1 185 ? -50.214 -17.450 54.403 1.00 63.53 185 PRO A CA 1
ATOM 1510 C C . PRO A 1 185 ? -51.137 -18.255 53.453 1.00 63.53 185 PRO A C 1
ATOM 1512 O O . PRO A 1 185 ? -52.352 -18.237 53.588 1.00 63.53 185 PRO A O 1
ATOM 1515 N N . SER A 1 186 ? -50.528 -19.080 52.584 1.00 38.56 186 SER A N 1
ATOM 1516 C CA . SER A 1 186 ? -50.963 -20.476 52.354 1.00 38.56 186 SER A CA 1
ATOM 1517 C C . SER A 1 186 ? -50.046 -21.223 51.371 1.00 38.56 186 SER A C 1
ATOM 1519 O O . SER A 1 186 ? -49.766 -20.753 50.273 1.00 38.56 186 SER A O 1
ATOM 1521 N N . SER A 1 187 ? -49.611 -22.411 51.784 1.00 45.12 187 SER A N 1
ATOM 1522 C CA . SER A 1 187 ? -49.095 -23.544 50.985 1.00 45.12 187 SER A CA 1
ATOM 1523 C C . SER A 1 187 ? -49.974 -24.769 51.345 1.00 45.12 187 SER A C 1
ATOM 1525 O O . SER A 1 187 ? -50.735 -24.632 52.310 1.00 45.12 187 SER A O 1
ATOM 1527 N N . PRO A 1 188 ? -49.831 -25.992 50.775 1.00 66.44 188 PRO A N 1
ATOM 1528 C CA . PRO A 1 188 ? -49.235 -26.491 49.514 1.00 66.44 188 PRO A CA 1
ATOM 1529 C C . PRO A 1 188 ? -50.259 -27.459 48.791 1.00 66.44 188 PRO A C 1
ATOM 1531 O O . PRO A 1 188 ? -51.447 -27.232 49.039 1.00 66.44 188 PRO A O 1
ATOM 1534 N N . PRO A 1 189 ? -49.948 -28.467 47.911 1.00 59.06 189 PRO A N 1
ATOM 1535 C CA . PRO A 1 189 ? -48.991 -29.584 48.114 1.00 59.06 189 PRO A CA 1
ATOM 1536 C C . PRO A 1 189 ? -48.156 -30.083 46.892 1.00 59.06 189 PRO A C 1
ATOM 1538 O O . PRO A 1 189 ? -48.478 -29.846 45.732 1.00 59.06 189 PRO A O 1
ATOM 1541 N N . ASP A 1 190 ? -47.064 -30.777 47.248 1.00 40.75 190 ASP A N 1
ATOM 1542 C CA . ASP A 1 190 ? -46.417 -31.998 46.710 1.00 40.75 190 ASP A CA 1
ATOM 1543 C C . ASP A 1 190 ? -46.501 -32.407 45.230 1.00 40.75 190 ASP A C 1
ATOM 1545 O O . ASP A 1 190 ? -47.599 -32.663 44.758 1.00 40.75 190 ASP A O 1
ATOM 1549 N N . ILE A 1 191 ? -45.330 -32.688 44.607 1.00 40.03 191 ILE A N 1
ATOM 1550 C CA . ILE A 1 191 ? -44.930 -33.994 44.004 1.00 40.03 191 ILE A CA 1
ATOM 1551 C C . ILE A 1 191 ? -43.378 -34.135 44.032 1.00 40.03 191 ILE A C 1
ATOM 1553 O O . ILE A 1 191 ? -42.650 -33.191 43.738 1.00 40.03 191 ILE A O 1
ATOM 1557 N N . SER A 1 192 ? -42.896 -35.325 44.415 1.00 41.75 192 SER A N 1
ATOM 1558 C CA . SER A 1 192 ? -41.499 -35.801 44.591 1.00 41.75 192 SER A CA 1
ATOM 1559 C C . SER A 1 192 ? -40.788 -36.245 43.266 1.00 41.75 192 SER A C 1
ATOM 1561 O O . SER A 1 192 ? -41.278 -35.909 42.195 1.00 41.75 192 SER A O 1
ATOM 1563 N N . PRO A 1 193 ? -39.712 -37.079 43.257 1.00 50.72 193 PRO A N 1
ATOM 1564 C CA . PRO A 1 193 ? -38.306 -36.755 43.550 1.00 50.72 193 PRO A CA 1
ATOM 1565 C C . PRO A 1 193 ? -37.291 -37.200 42.454 1.00 50.72 193 PRO A C 1
ATOM 1567 O O . PRO A 1 193 ? -37.546 -38.097 41.655 1.00 50.72 193 PRO A O 1
ATOM 1570 N N . GLY A 1 194 ? -36.073 -36.650 42.510 1.00 34.22 194 GLY A N 1
ATOM 1571 C CA . GLY A 1 194 ? -34.870 -37.133 41.806 1.00 34.22 194 GLY A CA 1
ATOM 1572 C C . GLY A 1 194 ? -33.959 -35.961 41.420 1.00 34.22 194 GLY A C 1
ATOM 1573 O O . GLY A 1 194 ? -34.454 -34.900 41.081 1.00 34.22 194 GLY A O 1
ATOM 1574 N N . SER A 1 195 ? -32.632 -36.009 41.413 1.00 42.66 195 SER A N 1
ATOM 1575 C CA . SER A 1 195 ? -31.619 -36.942 41.896 1.00 42.66 195 SER A CA 1
ATOM 1576 C C . SER A 1 195 ? -30.294 -36.160 41.847 1.00 42.66 195 SER A C 1
ATOM 1578 O O . SER A 1 195 ? -29.952 -35.626 40.799 1.00 42.66 195 SER A O 1
ATOM 1580 N N . ILE A 1 196 ? -29.604 -36.069 42.987 1.00 48.47 196 ILE A N 1
ATOM 1581 C CA . ILE A 1 196 ? -28.140 -36.042 43.195 1.00 48.47 196 ILE A CA 1
ATOM 1582 C C . ILE A 1 196 ? -27.269 -35.544 42.014 1.00 48.47 196 ILE A C 1
ATOM 1584 O O . ILE A 1 196 ? -27.017 -36.295 41.077 1.00 48.47 196 ILE A O 1
ATOM 1588 N N . HIS A 1 197 ? -26.669 -34.353 42.148 1.00 47.06 197 HIS A N 1
ATOM 1589 C CA . HIS A 1 197 ? -25.205 -34.226 42.088 1.00 47.06 197 HIS A CA 1
ATOM 1590 C C . HIS A 1 197 ? -24.707 -32.911 42.703 1.00 47.06 197 HIS A C 1
ATOM 1592 O O . HIS A 1 197 ? -25.129 -31.815 42.349 1.00 47.06 197 HIS A O 1
ATOM 1598 N N . ASP A 1 198 ? -23.802 -33.094 43.656 1.00 44.22 198 ASP A N 1
ATOM 1599 C CA . ASP A 1 198 ? -23.178 -32.126 44.544 1.00 44.22 198 ASP A CA 1
ATOM 1600 C C . ASP A 1 198 ? -21.738 -31.893 44.068 1.00 44.22 198 ASP A C 1
ATOM 1602 O O . ASP A 1 198 ? -20.986 -32.860 43.953 1.00 44.22 198 ASP A O 1
ATOM 1606 N N . HIS A 1 199 ? -21.352 -30.645 43.782 1.00 49.56 199 HIS A N 1
ATOM 1607 C CA . HIS A 1 199 ? -19.952 -30.249 43.623 1.00 49.56 199 HIS A CA 1
ATOM 1608 C C . HIS A 1 199 ? -19.733 -28.789 44.047 1.00 49.56 199 HIS A C 1
ATOM 1610 O O . HIS A 1 199 ? -20.119 -27.852 43.355 1.00 49.56 199 HIS A O 1
ATOM 1616 N N . GLY A 1 200 ? -18.987 -28.624 45.142 1.00 36.00 200 GLY A N 1
ATOM 1617 C CA . GLY A 1 200 ? -17.834 -27.720 45.149 1.00 36.00 200 GLY A CA 1
ATOM 1618 C C . GLY A 1 200 ? -18.094 -26.254 45.486 1.00 36.00 200 GLY A C 1
ATOM 1619 O O . GLY A 1 200 ? -18.021 -25.380 44.630 1.00 36.00 200 GLY A O 1
ATOM 1620 N N . ARG A 1 201 ? -18.267 -25.981 46.779 1.00 49.78 201 ARG A N 1
ATOM 1621 C CA . ARG A 1 201 ? -18.153 -24.657 47.408 1.00 49.78 201 ARG A CA 1
ATOM 1622 C C . ARG A 1 201 ? -16.697 -24.144 47.371 1.00 49.78 201 ARG A C 1
ATOM 1624 O O . ARG A 1 201 ? -15.832 -24.848 47.894 1.00 49.78 201 ARG A O 1
ATOM 1631 N N . PRO A 1 202 ? -16.400 -22.931 46.869 1.00 56.84 202 PRO A N 1
ATOM 1632 C CA . PRO A 1 202 ? -15.120 -22.273 47.129 1.00 56.84 202 PRO A CA 1
ATOM 1633 C C . PRO A 1 202 ? -15.164 -21.414 48.416 1.00 56.84 202 PRO A C 1
ATOM 1635 O O . PRO A 1 202 ? -16.241 -20.961 48.820 1.00 56.84 202 PRO A O 1
ATOM 1638 N N . PRO A 1 203 ? -14.017 -21.214 49.094 1.00 55.03 203 PRO A N 1
ATOM 1639 C CA . PRO A 1 203 ? -13.955 -20.636 50.434 1.00 55.03 203 PRO A CA 1
ATOM 1640 C C . PRO A 1 203 ? -13.840 -19.101 50.466 1.00 55.03 203 PRO A C 1
ATOM 1642 O O . PRO A 1 203 ? -13.136 -18.487 49.672 1.00 55.03 203 PRO A O 1
ATOM 1645 N N . SER A 1 204 ? -14.536 -18.541 51.456 1.00 43.75 204 SER A N 1
ATOM 1646 C CA . SER A 1 204 ? -14.115 -17.540 52.452 1.00 43.75 204 SER A CA 1
ATOM 1647 C C . SER A 1 204 ? -13.166 -16.394 52.058 1.00 43.75 204 SER A C 1
ATOM 1649 O O . SER A 1 204 ? -11.974 -16.581 51.830 1.00 43.75 204 SER A O 1
ATOM 1651 N N . SER A 1 205 ? -13.708 -15.180 52.152 1.00 60.03 205 SER A N 1
ATOM 1652 C CA . SER A 1 205 ? -13.064 -13.862 52.084 1.00 60.03 205 SER A CA 1
ATOM 1653 C C . SER A 1 205 ? -12.005 -13.619 53.184 1.00 60.03 205 SER A C 1
ATOM 1655 O O . SER A 1 205 ? -12.176 -14.117 54.300 1.00 60.03 205 SER A O 1
ATOM 1657 N N . PRO A 1 206 ? -10.960 -12.801 52.933 1.00 64.06 206 PRO A N 1
ATOM 1658 C CA . PRO A 1 206 ? -9.986 -12.383 53.946 1.00 64.06 206 PRO A CA 1
ATOM 1659 C C . PRO A 1 206 ? -10.440 -11.135 54.746 1.00 64.06 206 PRO A C 1
ATOM 1661 O O . PRO A 1 206 ? -11.368 -10.439 54.325 1.00 64.06 206 PRO A O 1
ATOM 1664 N N . PRO A 1 207 ? -9.814 -10.852 55.910 1.00 56.47 207 PRO A N 1
ATOM 1665 C CA . PRO A 1 207 ? -10.291 -9.868 56.880 1.00 56.47 207 PRO A CA 1
ATOM 1666 C C . PRO A 1 207 ? -9.937 -8.416 56.522 1.00 56.47 207 PRO A C 1
ATOM 1668 O O . PRO A 1 207 ? -8.905 -8.124 55.922 1.00 56.47 207 PRO A O 1
ATOM 1671 N N . ILE A 1 208 ? -10.811 -7.510 56.962 1.00 48.88 208 ILE A N 1
ATOM 1672 C CA . ILE A 1 208 ? -10.705 -6.050 56.863 1.00 48.88 208 ILE A CA 1
ATOM 1673 C C . ILE A 1 208 ? -9.655 -5.543 57.866 1.00 48.88 208 ILE A C 1
ATOM 1675 O O . ILE A 1 208 ? -9.815 -5.723 59.072 1.00 48.88 208 ILE A O 1
ATOM 1679 N N . PHE A 1 209 ? -8.604 -4.881 57.374 1.00 48.38 209 PHE A N 1
ATOM 1680 C CA . PHE A 1 209 ? -7.679 -4.088 58.189 1.00 48.38 209 PHE A CA 1
ATOM 1681 C C . PHE A 1 209 ? -8.255 -2.678 58.381 1.00 48.38 209 PHE A C 1
ATOM 1683 O O . PHE A 1 209 ? -8.441 -1.943 57.412 1.00 48.38 209 PHE A O 1
ATOM 1690 N N . GLN A 1 210 ? -8.533 -2.298 59.629 1.00 46.59 210 GLN A N 1
ATOM 1691 C CA . GLN A 1 210 ? -8.828 -0.915 60.003 1.00 46.59 210 GLN A CA 1
ATOM 1692 C C . GLN A 1 210 ? -7.501 -0.178 60.207 1.00 46.59 210 GLN A C 1
ATOM 1694 O O . GLN A 1 210 ? -6.738 -0.506 61.112 1.00 46.59 210 GLN A O 1
ATOM 1699 N N . HIS A 1 211 ? -7.213 0.786 59.334 1.00 51.41 211 HIS A N 1
ATOM 1700 C CA . HIS A 1 211 ? -6.076 1.690 59.469 1.00 51.41 211 HIS A CA 1
ATOM 1701 C C . HIS A 1 211 ? -6.575 2.974 60.140 1.00 51.41 211 HIS A C 1
ATOM 1703 O O . HIS A 1 211 ? -7.358 3.724 59.556 1.00 51.41 211 HIS A O 1
ATOM 1709 N N . GLU A 1 212 ? -6.160 3.203 61.382 1.00 47.22 212 GLU A N 1
ATOM 1710 C CA . GLU A 1 212 ? -6.416 4.450 62.100 1.00 47.22 212 GLU A CA 1
ATOM 1711 C C . GLU A 1 212 ? -5.597 5.581 61.457 1.00 47.22 212 GLU A C 1
ATOM 1713 O O . GLU A 1 212 ? -4.401 5.438 61.192 1.00 47.22 212 GLU A O 1
ATOM 1718 N N . ASN A 1 213 ? -6.271 6.690 61.151 1.00 53.12 213 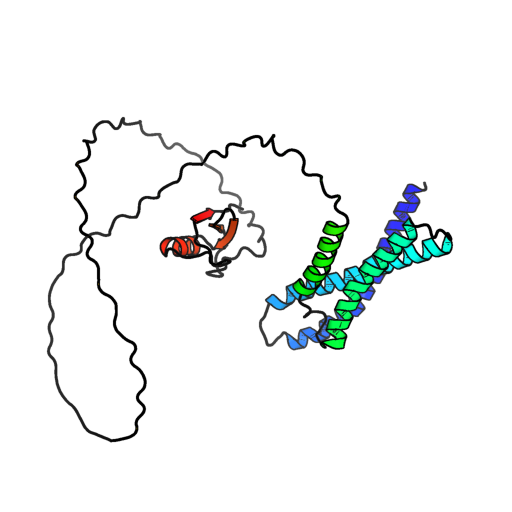ASN A N 1
ATOM 1719 C CA . ASN A 1 213 ? -5.712 7.857 60.474 1.00 53.12 213 ASN A CA 1
ATOM 1720 C C . ASN A 1 213 ? -5.329 8.917 61.529 1.00 53.12 213 ASN A C 1
ATOM 1722 O O . ASN A 1 213 ? -6.210 9.335 62.285 1.00 53.12 213 ASN A O 1
ATOM 1726 N N . PRO A 1 214 ? -4.060 9.353 61.634 1.00 49.09 214 PRO A N 1
ATOM 1727 C CA . PRO A 1 214 ? -3.663 10.372 62.598 1.00 49.09 214 PRO A CA 1
ATOM 1728 C C . PRO A 1 214 ? -4.130 11.773 62.174 1.00 49.09 214 PRO A C 1
ATOM 1730 O O . PRO A 1 214 ? -4.000 12.182 61.021 1.00 49.09 214 PRO A O 1
ATOM 1733 N N . SER A 1 215 ? -4.669 12.507 63.147 1.00 50.16 215 SER A N 1
ATOM 1734 C CA . SER A 1 215 ? -5.196 13.869 63.038 1.00 50.16 215 SER A CA 1
ATOM 1735 C C . SER A 1 215 ? -4.241 14.845 62.341 1.00 50.16 215 SER A C 1
ATOM 1737 O O . SER A 1 215 ? -3.082 14.990 62.731 1.00 50.16 215 SER A O 1
ATOM 1739 N N . ALA A 1 216 ? -4.761 15.561 61.343 1.00 58.66 216 ALA A N 1
ATOM 1740 C CA . ALA A 1 216 ? -4.060 16.631 60.639 1.00 58.66 216 ALA A CA 1
ATOM 1741 C C . ALA A 1 216 ? -3.983 17.933 61.477 1.00 58.66 216 ALA A C 1
ATOM 1743 O O . ALA A 1 216 ? -4.886 18.203 62.274 1.00 58.66 216 ALA A O 1
ATOM 1744 N N . PRO A 1 217 ? -2.930 18.756 61.297 1.00 65.31 217 PRO A N 1
ATOM 1745 C CA . PRO A 1 217 ? -2.753 20.035 61.988 1.00 65.31 217 PRO A CA 1
ATOM 1746 C C . PRO A 1 217 ? -3.648 21.152 61.405 1.00 65.31 217 PRO A C 1
ATOM 1748 O O . PRO A 1 217 ? -4.079 21.058 60.254 1.00 65.31 217 PRO A O 1
ATOM 1751 N N . PRO A 1 218 ? -3.924 22.225 62.172 1.00 56.19 218 PRO A N 1
ATOM 1752 C CA . PRO A 1 218 ? -4.801 23.311 61.740 1.00 56.19 218 PRO A CA 1
ATOM 1753 C C . PRO A 1 218 ? -4.144 24.198 60.669 1.00 56.19 218 PRO A C 1
ATOM 1755 O O . PRO A 1 218 ? -2.974 24.568 60.777 1.00 56.19 218 PRO A O 1
ATOM 1758 N N . LEU A 1 219 ? -4.927 24.552 59.647 1.00 57.16 219 LEU A N 1
ATOM 1759 C CA . LEU A 1 219 ? -4.563 25.496 58.586 1.00 57.16 219 LEU A CA 1
ATOM 1760 C C . LEU A 1 219 ? -4.722 26.961 59.050 1.00 57.16 219 LEU A C 1
ATOM 1762 O O . LEU A 1 219 ? -5.590 27.243 59.880 1.00 57.16 219 LEU A O 1
ATOM 1766 N N . PRO A 1 220 ? -3.917 27.893 58.504 1.00 51.75 220 PRO A N 1
ATOM 1767 C CA . PRO A 1 220 ? -3.987 29.317 58.811 1.00 51.75 220 PRO A CA 1
ATOM 1768 C C . PRO A 1 220 ? -5.134 30.026 58.074 1.00 51.75 220 PRO A C 1
ATOM 1770 O O . PRO A 1 220 ? -5.595 29.597 57.016 1.00 51.75 220 PRO A O 1
ATOM 1773 N N . SER A 1 221 ? -5.574 31.124 58.684 1.00 52.00 221 SER A N 1
ATOM 1774 C CA . SER A 1 221 ? -6.696 31.986 58.316 1.00 52.00 221 SER A CA 1
ATOM 1775 C C . SER A 1 221 ? -6.569 32.578 56.912 1.00 52.00 221 SER A C 1
ATOM 1777 O O . SER A 1 221 ? -5.510 33.071 56.533 1.00 52.00 221 SER A O 1
ATOM 1779 N N . ALA A 1 222 ? -7.681 32.568 56.177 1.00 55.06 222 ALA A N 1
ATOM 1780 C CA . ALA A 1 222 ? -7.839 33.252 54.905 1.00 55.06 222 ALA A CA 1
ATOM 1781 C C . ALA A 1 222 ? -8.251 34.707 55.150 1.00 55.06 222 ALA A C 1
ATOM 1783 O O . ALA A 1 222 ? -9.397 34.958 55.503 1.00 55.06 222 ALA A O 1
ATOM 1784 N N . ASP A 1 223 ? -7.330 35.636 54.931 1.00 56.41 223 ASP A N 1
ATOM 1785 C CA . ASP A 1 223 ? -7.640 37.028 54.632 1.00 56.41 223 ASP A CA 1
ATOM 1786 C C . ASP A 1 223 ? -6.669 37.496 53.544 1.00 56.41 223 ASP A C 1
ATOM 1788 O O . ASP A 1 223 ? -5.518 37.067 53.513 1.00 56.41 223 ASP A O 1
ATOM 1792 N N . GLU A 1 224 ? -7.171 38.369 52.671 1.00 54.94 224 GLU A N 1
ATOM 1793 C CA . GLU A 1 224 ? -6.478 39.029 51.555 1.00 54.94 224 GLU A CA 1
ATOM 1794 C C . GLU A 1 224 ? -6.588 38.325 50.184 1.00 54.94 224 GLU A C 1
ATOM 1796 O O . GLU A 1 224 ? -5.650 37.748 49.638 1.00 54.94 224 GLU A O 1
ATOM 1801 N N . ILE A 1 225 ? -7.784 38.431 49.586 1.00 49.03 225 ILE A N 1
ATOM 1802 C CA . ILE A 1 225 ? -7.964 38.365 48.129 1.00 49.03 225 ILE A CA 1
ATOM 1803 C C . ILE A 1 225 ? -8.314 39.774 47.647 1.00 49.03 225 ILE A C 1
ATOM 1805 O O . ILE A 1 225 ? -9.367 40.321 47.974 1.00 49.03 225 ILE A O 1
ATOM 1809 N N . GLU A 1 226 ? -7.399 40.346 46.871 1.00 50.22 226 GLU A N 1
ATOM 1810 C CA . GLU A 1 226 ? -7.514 41.641 46.209 1.00 50.22 226 GLU A CA 1
ATOM 1811 C C . GLU A 1 226 ? -8.540 41.550 45.061 1.00 50.22 226 GLU A C 1
ATOM 1813 O O . GLU A 1 226 ? -8.441 40.711 44.162 1.00 50.22 226 GLU A O 1
ATOM 1818 N N . VAL A 1 227 ? -9.578 42.385 45.123 1.00 52.56 227 VAL A N 1
ATOM 1819 C CA . VAL A 1 227 ? -10.704 42.403 44.179 1.00 52.56 227 VAL A CA 1
ATOM 1820 C C . VAL A 1 227 ? -10.299 43.150 42.905 1.00 52.56 227 VAL A C 1
ATOM 1822 O O . VAL A 1 227 ? -10.108 44.365 42.935 1.00 52.56 227 VAL A O 1
ATOM 1825 N N . LEU A 1 228 ? -10.217 42.447 41.769 1.00 55.66 228 LEU A N 1
ATOM 1826 C CA . LEU A 1 228 ? -10.114 43.076 40.446 1.00 55.66 228 LEU A CA 1
ATOM 1827 C C . LEU A 1 228 ? -11.495 43.541 39.932 1.00 55.66 228 LEU A C 1
ATOM 1829 O O . LEU A 1 228 ? -12.497 42.863 40.172 1.00 55.66 228 LEU A O 1
ATOM 1833 N N . PRO A 1 229 ? -11.567 44.670 39.199 1.00 64.31 229 PRO A N 1
ATOM 1834 C CA . PRO A 1 229 ? -12.825 45.242 38.729 1.00 64.31 229 PRO A CA 1
ATOM 1835 C C . PRO A 1 229 ? -13.444 44.464 37.547 1.00 64.31 229 PRO A C 1
ATOM 1837 O O . PRO A 1 229 ? -12.724 43.825 36.775 1.00 64.31 229 PRO A O 1
ATOM 1840 N N . PRO A 1 230 ? -14.778 44.535 37.371 1.00 53.91 230 PRO A N 1
ATOM 1841 C CA . PRO A 1 230 ? -15.503 43.780 36.354 1.00 53.91 230 PRO A CA 1
ATOM 1842 C C . PRO A 1 230 ? -15.278 44.347 34.944 1.00 53.91 230 PRO A C 1
ATOM 1844 O O . PRO A 1 230 ? -15.433 45.544 34.706 1.00 53.91 230 PRO A O 1
ATOM 1847 N N . LEU A 1 231 ? -14.955 43.464 33.996 1.00 44.50 231 LEU A N 1
ATOM 1848 C CA . LEU A 1 231 ? -14.908 43.772 32.565 1.00 44.50 231 LEU A CA 1
ATOM 1849 C C . LEU A 1 231 ? -16.328 43.807 31.977 1.00 44.50 231 LEU A C 1
ATOM 1851 O O . LEU A 1 231 ? -17.118 42.880 32.151 1.00 44.50 231 LEU A O 1
ATOM 1855 N N . HIS A 1 232 ? -16.622 44.909 31.289 1.00 52.28 232 HIS A N 1
ATOM 1856 C CA . HIS A 1 232 ? -17.889 45.226 30.630 1.00 52.28 232 HIS A CA 1
ATOM 1857 C C . HIS A 1 232 ? -18.087 44.377 29.353 1.00 52.28 232 HIS A C 1
ATOM 1859 O O . HIS A 1 232 ? -17.122 44.204 28.604 1.00 52.28 232 HIS A O 1
ATOM 1865 N N . PRO A 1 233 ? -19.297 43.860 29.061 1.00 56.12 233 PRO A N 1
ATOM 1866 C CA . PRO A 1 233 ? -19.557 43.061 27.870 1.00 56.12 233 PRO A CA 1
ATOM 1867 C C . PRO A 1 233 ? -20.147 43.926 26.749 1.00 56.12 233 PRO A C 1
ATOM 1869 O O . PRO A 1 233 ? -21.363 44.021 26.614 1.00 56.12 233 PRO A O 1
ATOM 1872 N N . ASP A 1 234 ? -19.296 44.520 25.914 1.00 41.78 234 ASP A N 1
ATOM 1873 C CA . ASP A 1 234 ? -19.744 45.163 24.677 1.00 41.78 234 ASP A CA 1
ATOM 1874 C C . ASP A 1 234 ? -19.313 44.357 23.445 1.00 41.78 234 ASP A C 1
ATOM 1876 O O . ASP A 1 234 ? -18.148 44.304 23.064 1.00 41.78 234 ASP A O 1
ATOM 1880 N N . HIS A 1 235 ? -20.324 43.728 22.838 1.00 47.59 235 HIS A N 1
ATOM 1881 C CA . HIS A 1 235 ? -20.508 43.539 21.400 1.00 47.59 235 HIS A CA 1
ATOM 1882 C C . HIS A 1 235 ? -19.299 43.107 20.546 1.00 47.59 235 HIS A C 1
ATOM 1884 O O . HIS A 1 235 ? -18.680 43.911 19.850 1.00 47.59 235 HIS A O 1
ATOM 1890 N N . TYR A 1 236 ? -19.134 41.789 20.402 1.00 41.78 236 TYR A N 1
ATOM 1891 C CA . TYR A 1 236 ? -18.566 41.197 19.187 1.00 41.78 236 TYR A CA 1
ATOM 1892 C C . TYR A 1 236 ? -19.684 40.494 18.410 1.00 41.78 236 TYR A C 1
ATOM 1894 O O . TYR A 1 236 ? -20.023 39.344 18.678 1.00 41.78 236 TYR A O 1
ATOM 1902 N N . ASN A 1 237 ? -20.271 41.196 17.438 1.00 46.22 237 ASN A N 1
ATOM 1903 C CA . ASN A 1 237 ? -21.049 40.561 16.374 1.00 46.22 237 ASN A CA 1
ATOM 1904 C C . ASN A 1 237 ? -20.069 39.849 15.433 1.00 46.22 237 ASN A C 1
ATOM 1906 O O . ASN A 1 237 ? -19.657 40.401 14.413 1.00 46.22 237 ASN A O 1
ATOM 1910 N N . LEU A 1 238 ? -19.665 38.636 15.803 1.00 50.66 238 LEU A N 1
ATOM 1911 C CA . LEU A 1 238 ? -19.043 37.705 14.871 1.00 50.66 238 LEU A CA 1
ATOM 1912 C C . LEU A 1 238 ? -20.141 37.171 13.937 1.00 50.66 238 LEU A C 1
ATOM 1914 O O . LEU A 1 238 ? -21.178 36.717 14.430 1.00 50.66 238 LEU A O 1
ATOM 1918 N N . PRO A 1 239 ? -19.963 37.240 12.606 1.00 53.16 239 PRO A N 1
ATOM 1919 C CA . PRO A 1 239 ? -20.886 36.595 11.685 1.00 53.16 239 PRO A CA 1
ATOM 1920 C C . PRO A 1 239 ? -20.940 35.089 11.994 1.00 53.16 239 PRO A C 1
ATOM 1922 O O . PRO A 1 239 ? -19.914 34.514 12.374 1.00 53.16 239 PRO A O 1
ATOM 1925 N N . PRO A 1 240 ? -22.113 34.441 11.861 1.00 55.25 240 PRO A N 1
ATOM 19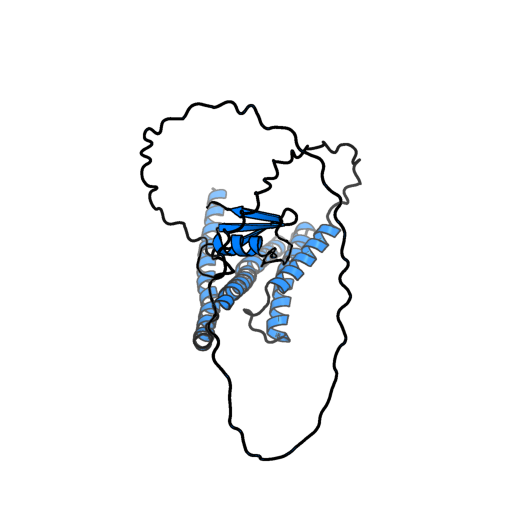26 C CA . PRO A 1 240 ? -22.224 33.004 12.065 1.00 55.25 240 PRO A CA 1
ATOM 1927 C C . PRO A 1 240 ? -21.219 32.302 11.143 1.00 55.25 240 PRO A C 1
ATOM 1929 O O . PRO A 1 240 ? -21.142 32.671 9.966 1.00 55.25 240 PRO A O 1
ATOM 1932 N N . PRO A 1 241 ? -20.431 31.335 11.649 1.00 51.09 241 PRO A N 1
ATOM 1933 C CA . PRO A 1 241 ? -19.513 30.585 10.810 1.00 51.09 241 PRO A CA 1
ATOM 1934 C C . PRO A 1 241 ? -20.317 29.968 9.668 1.00 51.09 241 PRO A C 1
ATOM 1936 O O . PRO A 1 241 ? -21.259 29.205 9.888 1.00 51.09 241 PRO A O 1
ATOM 1939 N N . THR A 1 242 ? -19.984 30.369 8.445 1.00 47.56 242 THR A N 1
ATOM 1940 C CA . THR A 1 242 ? -20.519 29.786 7.221 1.00 47.56 242 THR A CA 1
ATOM 1941 C C . THR A 1 242 ? -20.267 28.287 7.273 1.00 47.56 242 THR A C 1
ATOM 1943 O O . THR A 1 242 ? -19.122 27.849 7.358 1.00 47.56 242 THR A O 1
ATOM 1946 N N . SER A 1 243 ? -21.356 27.519 7.282 1.00 48.84 243 SER A N 1
ATOM 1947 C CA . SER A 1 243 ? -21.371 26.062 7.331 1.00 48.84 243 SER A CA 1
ATOM 1948 C C . SER A 1 243 ? -20.872 25.480 6.008 1.00 48.84 243 SER A C 1
ATOM 1950 O O . SER A 1 243 ? -21.647 24.970 5.197 1.00 48.84 243 SER A O 1
ATOM 1952 N N . GLU A 1 244 ? -19.576 25.579 5.753 1.00 46.62 244 GLU A N 1
ATOM 1953 C CA . GLU A 1 244 ? -18.924 24.635 4.859 1.00 46.62 244 GLU A CA 1
ATOM 1954 C C . GLU A 1 244 ? -18.880 23.316 5.631 1.00 46.62 244 GLU A C 1
ATOM 1956 O O . GLU A 1 244 ? -18.192 23.198 6.645 1.00 46.62 244 GLU A O 1
ATOM 1961 N N . GLY A 1 245 ? -19.757 22.385 5.240 1.00 50.56 245 GLY A N 1
ATOM 1962 C CA . GLY A 1 245 ? -19.898 21.092 5.900 1.00 50.56 245 GLY A CA 1
ATOM 1963 C C . GLY A 1 245 ? -18.521 20.444 6.065 1.00 50.56 245 GLY A C 1
ATOM 1964 O O . GLY A 1 245 ? -17.761 20.442 5.091 1.00 50.56 245 GLY A O 1
ATOM 1965 N N . PRO A 1 246 ? -18.174 19.938 7.265 1.00 54.28 246 PRO A N 1
ATOM 1966 C CA . PRO A 1 246 ? -16.926 19.224 7.473 1.00 54.28 246 PRO A CA 1
ATOM 1967 C C . PRO A 1 246 ? -16.807 18.168 6.382 1.00 54.28 246 PRO A C 1
ATOM 1969 O O . PRO A 1 246 ? -17.723 17.369 6.204 1.00 54.28 246 PRO A O 1
ATOM 1972 N N . GLN A 1 247 ? -15.722 18.204 5.608 1.00 49.44 247 GLN A N 1
ATOM 1973 C CA . GLN A 1 247 ? -15.415 17.092 4.722 1.00 49.44 247 GLN A CA 1
ATOM 1974 C C . GLN A 1 247 ? -15.330 15.863 5.618 1.00 49.44 247 GLN A C 1
ATOM 1976 O O . GLN A 1 247 ? -14.496 15.831 6.525 1.00 49.44 247 GLN A O 1
ATOM 1981 N N . ASP A 1 248 ? -16.245 14.918 5.417 1.00 53.72 248 ASP A N 1
ATOM 1982 C CA . ASP A 1 248 ? -16.277 13.663 6.146 1.00 53.72 248 ASP A CA 1
ATOM 1983 C C . ASP A 1 248 ? -14.929 12.975 5.924 1.00 53.72 248 ASP A C 1
ATOM 1985 O O . ASP A 1 248 ? -14.679 12.365 4.884 1.00 53.72 248 ASP A O 1
ATOM 1989 N N . ILE A 1 249 ? -14.014 13.129 6.885 1.00 60.41 249 ILE A N 1
ATOM 1990 C CA . ILE A 1 249 ? -12.805 12.319 6.962 1.00 60.41 249 ILE A CA 1
ATOM 1991 C C . ILE A 1 249 ? -13.316 10.924 7.305 1.00 60.41 249 ILE A C 1
ATOM 1993 O O . ILE A 1 249 ? -13.548 10.583 8.470 1.00 60.41 249 ILE A O 1
ATOM 1997 N N . GLU A 1 250 ? -13.599 10.182 6.241 1.00 58.84 250 GLU A N 1
ATOM 1998 C CA . GLU A 1 250 ? -14.143 8.835 6.211 1.00 58.84 250 GLU A CA 1
ATOM 1999 C C . GLU A 1 250 ? -13.339 7.972 7.198 1.00 58.84 250 GLU A C 1
ATOM 2001 O O . GLU A 1 250 ? -12.162 7.681 6.991 1.00 58.84 250 GLU A O 1
ATOM 2006 N N . GLY A 1 251 ? -13.936 7.678 8.360 1.00 75.38 251 GLY A N 1
ATOM 2007 C CA . GLY A 1 251 ? -13.280 6.949 9.454 1.00 75.38 251 GLY A CA 1
ATOM 2008 C C . GLY A 1 251 ? -13.421 7.555 10.855 1.00 75.38 251 GLY A C 1
ATOM 2009 O O . GLY A 1 251 ? -13.248 6.821 11.838 1.00 75.38 251 GLY A O 1
ATOM 2010 N N . ASN A 1 252 ? -13.811 8.828 10.978 1.00 87.38 252 ASN A N 1
ATOM 2011 C CA . ASN A 1 252 ? -13.895 9.555 12.254 1.00 87.38 252 ASN A CA 1
ATOM 2012 C C . ASN A 1 252 ? -15.217 9.376 13.031 1.00 87.38 252 ASN A C 1
ATOM 2014 O O . ASN A 1 252 ? -15.635 10.280 13.746 1.00 87.38 252 ASN A O 1
ATOM 2018 N N . THR A 1 253 ? -15.876 8.219 12.967 1.00 95.69 253 THR A N 1
ATOM 2019 C CA . THR A 1 253 ? -17.002 7.899 13.872 1.00 95.69 253 THR A CA 1
ATOM 2020 C C . THR A 1 253 ? -16.481 7.328 15.194 1.00 95.69 253 THR A C 1
ATOM 2022 O O . THR A 1 253 ? -15.555 6.509 15.202 1.00 95.69 253 THR A O 1
ATOM 2025 N N . CYS A 1 254 ? -17.076 7.741 16.316 1.00 97.00 254 CYS A N 1
ATOM 2026 C CA . CYS A 1 254 ? -16.798 7.234 17.658 1.00 97.00 254 CYS A CA 1
ATOM 2027 C C . CYS A 1 254 ? -16.923 5.712 17.685 1.00 97.00 254 CYS A C 1
ATOM 2029 O O . CYS A 1 254 ? -17.985 5.168 17.410 1.00 97.00 254 CYS A O 1
ATOM 2031 N N . LYS A 1 255 ? -15.858 5.013 18.078 1.00 96.06 255 LYS A N 1
ATOM 2032 C CA . LYS A 1 255 ? -15.813 3.543 18.101 1.00 96.06 255 LYS A CA 1
ATOM 2033 C C . LYS A 1 255 ? -16.555 2.927 19.290 1.00 96.06 255 LYS A C 1
ATOM 2035 O O . LYS A 1 255 ? -16.579 1.709 19.416 1.00 96.06 255 LYS A O 1
ATOM 2040 N N . ILE A 1 256 ? -17.116 3.758 20.170 1.00 96.50 256 ILE A N 1
ATOM 2041 C CA . ILE A 1 256 ? -17.851 3.327 21.363 1.00 96.50 256 ILE A CA 1
ATOM 2042 C C . ILE A 1 256 ? -19.355 3.379 21.089 1.00 96.50 256 ILE A C 1
ATOM 2044 O O . ILE A 1 256 ? -20.014 2.348 21.153 1.00 96.50 256 ILE A O 1
ATOM 2048 N N . CYS A 1 257 ? -19.895 4.553 20.741 1.00 97.75 257 CYS A N 1
ATOM 2049 C CA . CYS A 1 257 ? -21.322 4.691 20.434 1.00 97.75 257 CYS A CA 1
ATOM 2050 C C . CYS A 1 257 ? -21.677 4.435 18.963 1.00 97.75 257 CYS A C 1
ATOM 2052 O O . CYS A 1 257 ? -22.850 4.249 18.668 1.00 97.75 257 CYS A O 1
ATOM 2054 N N . MET A 1 258 ? -20.694 4.436 18.051 1.00 96.06 258 MET A N 1
ATOM 2055 C CA . MET A 1 258 ? -20.884 4.294 16.597 1.00 96.06 258 MET A CA 1
ATOM 2056 C C . MET A 1 258 ? -21.833 5.332 15.969 1.00 96.06 258 MET A C 1
ATOM 2058 O O . MET A 1 258 ? -22.326 5.120 14.869 1.00 96.06 258 MET A O 1
ATOM 2062 N N . ASP A 1 259 ? -22.062 6.452 16.657 1.00 96.31 259 ASP A N 1
ATOM 2063 C CA . ASP A 1 259 ? -23.060 7.462 16.286 1.00 96.31 259 ASP A CA 1
ATOM 2064 C C . ASP A 1 259 ? -22.406 8.840 16.088 1.00 96.31 259 ASP A C 1
ATOM 2066 O O . ASP A 1 259 ? -22.338 9.377 14.986 1.00 96.31 259 ASP A O 1
ATOM 2070 N N . ALA A 1 260 ? -21.808 9.386 17.149 1.00 96.38 260 ALA A N 1
ATOM 2071 C CA . ALA A 1 260 ? -21.167 10.699 17.112 1.00 96.38 260 ALA A CA 1
ATOM 2072 C C . ALA A 1 260 ? -19.750 10.669 16.507 1.00 96.38 260 ALA A C 1
ATOM 2074 O O . ALA A 1 260 ? -19.080 9.637 16.499 1.00 96.38 260 ALA A O 1
ATOM 2075 N N . LEU A 1 261 ? -19.240 11.831 16.084 1.00 95.38 261 LEU A N 1
ATOM 2076 C CA . LEU A 1 261 ? -17.862 11.983 15.601 1.00 95.38 261 LEU A CA 1
ATOM 2077 C C . LEU A 1 261 ? -16.819 11.742 16.712 1.00 95.38 261 LEU A C 1
ATOM 2079 O O . LEU A 1 261 ? -16.986 12.156 17.862 1.00 95.38 261 LEU A O 1
ATOM 2083 N N . ALA A 1 262 ? -15.713 11.097 16.347 1.00 97.00 262 ALA A N 1
ATOM 2084 C CA . ALA A 1 262 ? -14.549 10.829 17.181 1.00 97.00 262 ALA A CA 1
ATOM 2085 C C . ALA A 1 262 ? -13.660 12.078 17.290 1.00 97.00 262 ALA A C 1
ATOM 2087 O O . ALA A 1 262 ? -12.621 12.180 16.643 1.00 97.00 262 ALA A O 1
ATOM 2088 N N . THR A 1 263 ? -14.080 13.040 18.108 1.00 97.19 263 THR A N 1
ATOM 2089 C CA . THR A 1 263 ? -13.350 14.298 18.349 1.00 97.19 263 THR A CA 1
ATOM 2090 C C . THR A 1 263 ? -12.402 14.242 19.550 1.00 97.19 263 THR A C 1
ATOM 2092 O O . THR A 1 263 ? -11.686 15.209 19.806 1.00 97.19 263 THR A O 1
ATOM 2095 N N . PHE A 1 264 ? -12.369 13.127 20.289 1.00 98.00 264 PHE A N 1
ATOM 2096 C CA . PHE A 1 264 ? -11.542 12.947 21.483 1.00 98.00 264 PHE A CA 1
ATOM 2097 C C . PHE A 1 264 ? -10.625 11.722 21.378 1.00 98.00 264 PHE A C 1
ATOM 2099 O O . PHE A 1 264 ? -11.027 10.625 20.965 1.00 98.00 264 PHE A O 1
ATOM 2106 N N . GLY A 1 265 ? -9.368 11.921 21.778 1.00 97.62 265 GLY A N 1
ATOM 2107 C CA . GLY A 1 265 ? -8.350 10.886 21.885 1.00 97.62 265 GLY A CA 1
ATOM 2108 C C . GLY A 1 265 ? -7.941 10.606 23.328 1.00 97.62 265 GLY A C 1
ATOM 2109 O O . GLY A 1 265 ? -7.951 11.499 24.173 1.00 97.62 265 GLY A O 1
ATOM 2110 N N . PHE A 1 266 ? -7.562 9.359 23.601 1.00 98.44 266 PHE A N 1
ATOM 2111 C CA . PHE A 1 266 ? -7.032 8.939 24.900 1.00 98.44 266 PHE A CA 1
ATOM 2112 C C . PHE A 1 266 ? -5.503 8.980 24.883 1.00 98.44 266 PHE A C 1
ATOM 2114 O O . PHE A 1 266 ? -4.895 8.215 24.127 1.00 98.44 266 PHE A O 1
ATOM 2121 N N . LEU A 1 267 ? -4.903 9.845 25.704 1.00 98.00 267 LEU A N 1
ATOM 2122 C CA . LEU A 1 267 ? -3.459 9.936 25.917 1.00 98.00 267 LEU A CA 1
ATOM 2123 C C . LEU A 1 267 ? -3.016 8.891 26.949 1.00 98.00 267 LEU A C 1
ATOM 2125 O O . LEU A 1 267 ? -3.607 8.785 28.025 1.00 98.00 267 LEU A O 1
ATOM 2129 N N . HIS A 1 268 ? -1.985 8.122 26.613 1.00 97.56 268 HIS A N 1
ATOM 2130 C CA . HIS A 1 268 ? -1.294 7.193 27.511 1.00 97.56 268 HIS A CA 1
ATOM 2131 C C . HIS A 1 268 ? 0.123 6.941 26.987 1.00 97.56 268 HIS A C 1
ATOM 2133 O O . HIS A 1 268 ? 0.330 6.792 25.776 1.00 97.56 268 HIS A O 1
ATOM 2139 N N . GLU A 1 269 ? 1.111 6.920 27.882 1.00 96.62 269 GLU A N 1
ATOM 2140 C CA . GLU A 1 269 ? 2.521 6.644 27.566 1.00 96.62 269 GLU A CA 1
ATOM 2141 C C . GLU A 1 269 ? 3.076 7.500 26.402 1.00 96.62 269 GLU A C 1
ATOM 2143 O O . GLU A 1 269 ? 3.850 7.027 25.568 1.00 96.62 269 GLU A O 1
ATOM 2148 N N . GLY A 1 270 ? 2.640 8.761 26.296 1.00 94.44 270 GLY A N 1
ATOM 2149 C CA . GLY A 1 270 ? 3.057 9.680 25.225 1.00 94.44 270 GLY 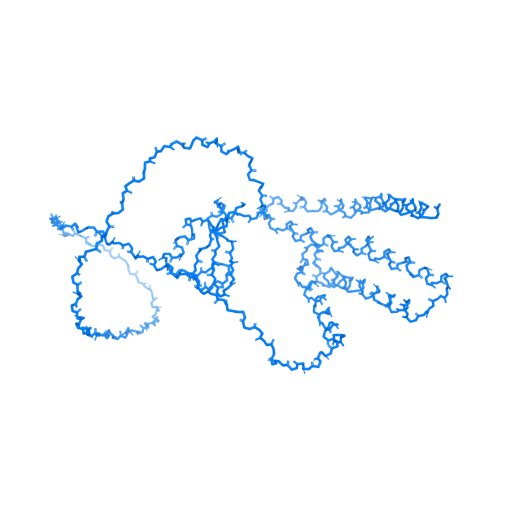A CA 1
ATOM 2150 C C . GLY A 1 270 ? 2.449 9.402 23.841 1.00 94.44 270 GLY A C 1
ATOM 2151 O O . GLY A 1 270 ? 2.850 10.026 22.861 1.00 94.44 270 GLY A O 1
ATOM 2152 N N . SER A 1 271 ? 1.475 8.494 23.739 1.00 97.19 271 SER A N 1
ATOM 2153 C CA . SER A 1 271 ? 0.726 8.186 22.513 1.00 97.19 271 SER A CA 1
ATOM 2154 C C . SER A 1 271 ? -0.760 8.516 22.668 1.00 97.19 271 SER A C 1
ATOM 2156 O O . SER A 1 271 ? -1.289 8.480 23.774 1.00 97.19 271 SER A O 1
ATOM 2158 N N . THR A 1 272 ? -1.452 8.848 21.571 1.00 97.56 272 THR A N 1
ATOM 2159 C CA . THR A 1 272 ? -2.887 9.194 21.596 1.00 97.56 272 THR A CA 1
ATOM 2160 C C . THR A 1 272 ? -3.680 8.335 20.612 1.00 97.56 272 THR A C 1
ATOM 2162 O O . THR A 1 272 ? -3.325 8.259 19.438 1.00 97.56 272 THR A O 1
ATOM 2165 N N . HIS A 1 273 ? -4.779 7.721 21.066 1.00 97.94 273 HIS A N 1
ATOM 2166 C CA . HIS A 1 273 ? -5.737 7.020 20.197 1.00 97.94 273 HIS A CA 1
ATOM 2167 C C . HIS A 1 273 ? -7.029 7.827 20.037 1.00 97.94 273 HIS A C 1
ATOM 2169 O O . HIS A 1 273 ? -7.860 7.843 20.947 1.00 97.94 273 HIS A O 1
ATOM 2175 N N . LEU A 1 274 ? -7.204 8.464 18.875 1.00 97.06 274 LEU A N 1
ATOM 2176 C CA . LEU A 1 274 ? -8.423 9.180 18.487 1.00 97.06 274 LEU A CA 1
ATOM 2177 C C . LEU A 1 274 ? -9.529 8.173 18.144 1.00 97.06 274 LEU A C 1
ATOM 2179 O O . LEU A 1 274 ? -9.465 7.508 17.113 1.00 97.06 274 LEU A O 1
ATOM 2183 N N . CYS A 1 275 ? -10.505 7.994 19.038 1.00 97.19 275 CYS A N 1
ATOM 2184 C CA . CYS A 1 275 ? -11.526 6.955 18.850 1.00 97.19 275 CYS A CA 1
ATOM 2185 C C . CYS A 1 275 ? -12.871 7.206 19.542 1.00 97.19 275 CYS A C 1
ATOM 2187 O O . CYS A 1 275 ? -13.773 6.384 19.382 1.00 97.19 275 CYS A O 1
ATOM 2189 N N . ALA A 1 276 ? -13.044 8.299 20.291 1.00 97.94 276 ALA A N 1
ATOM 2190 C CA . ALA A 1 276 ? -14.248 8.534 21.083 1.00 97.94 276 ALA A CA 1
ATOM 2191 C C . ALA A 1 276 ? -14.875 9.903 20.799 1.00 97.94 276 ALA A C 1
ATOM 2193 O O . ALA A 1 276 ? -14.185 10.874 20.492 1.00 97.94 276 ALA A O 1
ATOM 2194 N N . CYS A 1 277 ? -16.198 9.983 20.925 1.00 98.19 277 CYS A N 1
ATOM 2195 C CA . CYS A 1 277 ? -16.889 11.254 21.087 1.00 98.19 277 CYS A CA 1
ATOM 2196 C C . CYS A 1 277 ? -16.725 11.755 22.528 1.00 98.19 277 CYS A C 1
ATOM 2198 O O . CYS A 1 277 ? -16.283 11.016 23.412 1.00 98.19 277 CYS A O 1
ATOM 2200 N N . ARG A 1 278 ? -17.137 13.001 22.773 1.00 97.81 278 ARG A N 1
ATOM 2201 C CA . ARG A 1 278 ? -17.028 13.644 24.086 1.00 97.81 278 ARG A CA 1
ATOM 2202 C C . ARG A 1 278 ? -17.634 12.815 25.223 1.00 97.81 278 ARG A C 1
ATOM 2204 O O . ARG A 1 278 ? -16.941 12.509 26.185 1.00 97.81 278 ARG A O 1
ATOM 2211 N N . ASN A 1 279 ? -18.903 12.430 25.084 1.00 98.31 279 ASN A N 1
ATOM 2212 C CA . ASN A 1 279 ? -19.650 11.761 26.153 1.00 98.31 279 ASN A CA 1
ATOM 2213 C C . ASN A 1 279 ? -19.012 10.416 26.525 1.00 98.31 279 ASN A C 1
ATOM 2215 O O . ASN A 1 279 ? -18.781 10.142 27.699 1.00 98.31 279 ASN A O 1
ATOM 2219 N N . CYS A 1 280 ? -18.649 9.609 25.522 1.00 98.50 280 CYS A N 1
ATOM 2220 C CA . CYS A 1 280 ? -18.002 8.322 25.762 1.00 98.50 280 CYS A CA 1
ATOM 2221 C C . CYS A 1 280 ? -16.588 8.474 26.348 1.00 98.50 280 CYS A C 1
ATOM 2223 O O . CYS A 1 280 ? -16.161 7.645 27.148 1.00 98.50 280 CYS A O 1
ATOM 2225 N N . ALA A 1 281 ? -15.846 9.518 25.961 1.00 98.38 281 ALA A N 1
ATOM 2226 C CA . ALA A 1 281 ? -14.530 9.790 26.531 1.00 98.38 281 ALA A CA 1
ATOM 2227 C C . ALA A 1 281 ? -14.624 10.178 28.016 1.00 98.38 281 ALA A C 1
ATOM 2229 O O . ALA A 1 281 ? -13.875 9.645 28.835 1.00 98.38 281 ALA A O 1
ATOM 2230 N N . GLU A 1 282 ? -15.564 11.057 28.370 1.00 98.12 282 GLU A N 1
ATOM 2231 C CA . GLU A 1 282 ? -15.804 11.475 29.755 1.00 98.12 282 GLU A CA 1
ATOM 2232 C C . GLU A 1 282 ? -16.261 10.298 30.633 1.00 98.12 282 GLU A C 1
ATOM 2234 O O . GLU A 1 282 ? -15.782 10.169 31.759 1.00 98.12 282 GLU A O 1
ATOM 2239 N N . GLU A 1 283 ? -17.112 9.404 30.123 1.00 98.25 283 GLU A N 1
ATOM 2240 C CA . GLU A 1 283 ? -17.574 8.209 30.844 1.00 98.25 283 GLU A CA 1
ATOM 2241 C C . GLU A 1 283 ? -16.433 7.221 31.148 1.00 98.25 283 GLU A C 1
ATOM 2243 O O . GLU A 1 283 ? -16.322 6.707 32.267 1.00 98.25 283 GLU A O 1
ATOM 2248 N N . ILE A 1 284 ? -15.528 6.997 30.189 1.00 97.81 284 ILE A N 1
ATOM 2249 C CA . ILE A 1 284 ? -14.345 6.145 30.390 1.00 97.81 284 ILE A CA 1
ATOM 2250 C C . ILE A 1 284 ? -13.416 6.744 31.445 1.00 97.81 284 ILE A C 1
ATOM 2252 O O . ILE A 1 284 ? -12.931 6.023 32.312 1.00 97.81 284 ILE A O 1
ATOM 2256 N N . VAL A 1 285 ? -13.182 8.057 31.416 1.00 96.94 285 VAL A N 1
ATOM 2257 C CA . VAL A 1 285 ? -12.327 8.708 32.419 1.00 96.94 285 VAL A CA 1
ATOM 2258 C C . VAL A 1 285 ? -12.970 8.660 33.807 1.00 96.94 285 VAL A C 1
ATOM 2260 O O . VAL A 1 285 ? -12.291 8.324 34.775 1.00 96.94 285 VAL A O 1
ATOM 2263 N N . HIS A 1 286 ? -14.277 8.921 33.918 1.00 96.94 286 HIS A N 1
ATOM 2264 C CA . HIS A 1 286 ? -14.993 8.873 35.200 1.00 96.94 286 HIS A CA 1
ATOM 2265 C C . HIS A 1 286 ? -14.999 7.479 35.830 1.00 96.94 286 HIS A C 1
ATOM 2267 O O . HIS A 1 286 ? -14.959 7.358 37.052 1.00 96.94 286 HIS A O 1
ATOM 2273 N N . SER A 1 287 ? -15.029 6.428 35.012 1.00 96.88 287 SER A N 1
ATOM 2274 C CA . SER A 1 287 ? -14.993 5.040 35.481 1.00 96.88 287 SER A CA 1
ATOM 2275 C C . SER A 1 287 ? -13.580 4.523 35.783 1.00 96.88 287 SER A C 1
ATOM 2277 O O . SER A 1 287 ? -13.432 3.365 36.174 1.00 96.88 287 SER A O 1
ATOM 2279 N N . GLY A 1 288 ? -12.535 5.347 35.619 1.00 95.69 288 GLY A N 1
ATOM 2280 C CA . GLY A 1 288 ? -11.143 4.893 35.725 1.00 95.69 288 GLY A CA 1
ATOM 2281 C C . GLY A 1 288 ? -10.785 3.863 34.647 1.00 95.69 288 GLY A C 1
ATOM 2282 O O . GLY A 1 288 ? -9.979 2.961 34.878 1.00 95.69 288 GLY A O 1
ATOM 2283 N N . GLY A 1 289 ? -11.445 3.953 33.492 1.00 95.19 289 GLY A N 1
ATOM 2284 C CA . GLY A 1 289 ? -11.352 3.004 32.398 1.00 95.19 289 GLY A CA 1
ATOM 2285 C C . GLY A 1 289 ? -10.010 3.023 31.665 1.00 95.19 289 GLY A C 1
ATOM 2286 O O . GLY A 1 289 ? -9.125 3.851 31.884 1.00 95.19 289 GLY A O 1
ATOM 2287 N N . THR A 1 290 ? -9.864 2.071 30.748 1.00 98.31 290 THR A N 1
ATOM 2288 C CA . THR A 1 290 ? -8.690 1.943 29.878 1.00 98.31 290 THR A CA 1
ATOM 2289 C C . THR A 1 290 ? -9.045 2.320 28.444 1.00 98.31 290 THR A C 1
ATOM 2291 O O . THR A 1 290 ? -10.205 2.254 28.039 1.00 98.31 290 THR A O 1
ATOM 2294 N N . CYS A 1 291 ? -8.046 2.713 27.653 1.00 98.00 291 CYS A N 1
ATOM 2295 C CA . CYS A 1 291 ? -8.223 3.031 26.241 1.00 98.00 291 CYS A CA 1
ATOM 2296 C C . CYS A 1 291 ? -8.857 1.833 25.496 1.00 98.00 291 CYS A C 1
ATOM 2298 O O . CYS A 1 291 ? -8.255 0.755 25.493 1.00 98.00 291 CYS A O 1
ATOM 2300 N N . PRO A 1 292 ? -9.998 1.990 24.794 1.00 96.88 292 PRO A N 1
ATOM 2301 C CA . PRO A 1 292 ? -10.666 0.884 24.096 1.00 96.88 292 PRO A CA 1
ATOM 2302 C C . PRO A 1 292 ? -9.810 0.209 23.017 1.00 96.88 292 PRO A C 1
ATOM 2304 O O . PRO A 1 292 ? -10.017 -0.958 22.696 1.00 96.88 292 PRO A O 1
ATOM 2307 N N . VAL A 1 293 ? -8.833 0.938 22.467 1.00 96.81 293 VAL A N 1
ATOM 2308 C CA . VAL A 1 293 ? -7.969 0.467 21.377 1.00 96.81 293 VAL A CA 1
ATOM 2309 C C . VAL A 1 293 ? -6.834 -0.422 21.892 1.00 96.81 293 VAL A C 1
ATOM 2311 O O . VAL A 1 293 ? -6.581 -1.482 21.327 1.00 96.81 293 VAL A O 1
ATOM 2314 N N . CYS A 1 294 ? -6.145 -0.022 22.967 1.00 97.88 294 CYS A N 1
ATOM 2315 C CA . CYS A 1 294 ? -4.925 -0.701 23.433 1.00 97.88 294 CYS A CA 1
ATOM 2316 C C . CYS A 1 294 ? -4.952 -1.164 24.895 1.00 97.88 294 CYS A C 1
ATOM 2318 O O . CYS A 1 294 ? -3.972 -1.744 25.357 1.00 97.88 294 CYS A O 1
ATOM 2320 N N . ARG A 1 295 ? -6.045 -0.910 25.624 1.00 97.94 295 ARG A N 1
ATOM 2321 C CA . ARG A 1 295 ? -6.277 -1.296 27.030 1.00 97.94 295 ARG A CA 1
ATOM 2322 C C . ARG A 1 295 ? -5.280 -0.729 28.047 1.00 97.94 295 ARG A C 1
ATOM 2324 O O . ARG A 1 295 ? -5.184 -1.238 29.160 1.00 97.94 295 ARG A O 1
ATOM 2331 N N . LYS A 1 296 ? -4.557 0.335 27.692 1.00 98.12 296 LYS A N 1
ATOM 2332 C CA . LYS A 1 296 ? -3.698 1.082 28.625 1.00 98.12 296 LYS A CA 1
ATOM 2333 C C . LYS A 1 296 ? -4.526 2.058 29.458 1.00 98.12 296 LYS A C 1
ATOM 2335 O O . LYS A 1 296 ? -5.575 2.514 28.999 1.00 98.12 296 LYS A O 1
ATOM 2340 N N . VAL A 1 297 ? -4.069 2.353 30.674 1.00 97.81 297 VAL A N 1
ATOM 2341 C CA . VAL A 1 297 ? -4.715 3.329 31.566 1.00 97.81 297 VAL A CA 1
ATOM 2342 C C . VAL A 1 297 ? -4.678 4.704 30.906 1.00 97.81 297 VAL A C 1
ATOM 2344 O O . VAL A 1 297 ? -3.637 5.111 30.400 1.00 97.81 297 VAL A O 1
ATOM 2347 N N . VAL A 1 298 ? -5.821 5.389 30.869 1.00 98.25 298 VAL A N 1
ATOM 2348 C CA . VAL A 1 298 ? -5.929 6.725 30.273 1.00 98.25 298 VAL A CA 1
ATOM 2349 C C . VAL A 1 298 ? -5.355 7.753 31.246 1.00 98.25 298 VAL A C 1
ATOM 2351 O O . VAL A 1 298 ? -5.838 7.875 32.367 1.00 98.25 298 VAL A O 1
ATOM 2354 N N . GLU A 1 299 ? -4.346 8.506 30.811 1.00 97.44 299 GLU A N 1
ATOM 2355 C CA . GLU A 1 299 ? -3.756 9.602 31.592 1.00 97.44 299 GLU A CA 1
ATOM 2356 C C . GLU A 1 299 ? -4.572 10.888 31.428 1.00 97.44 299 GLU A C 1
ATOM 2358 O O . GLU A 1 299 ? -4.821 11.610 32.392 1.00 97.44 299 GLU A O 1
ATOM 2363 N N . GLN A 1 300 ? -5.002 11.168 30.195 1.00 97.38 300 GLN A N 1
ATOM 2364 C CA . GLN A 1 300 ? -5.740 12.377 29.844 1.00 97.38 300 GLN A CA 1
ATOM 2365 C C . GLN A 1 300 ? -6.589 12.161 28.581 1.00 97.38 300 GLN A C 1
ATOM 2367 O O . GLN A 1 300 ? -6.263 11.331 27.730 1.00 97.38 300 GLN A O 1
ATOM 2372 N N . ILE A 1 301 ? -7.667 12.935 28.434 1.00 98.06 301 ILE A N 1
ATOM 2373 C CA . ILE A 1 301 ? -8.406 13.069 27.170 1.00 98.06 301 ILE A CA 1
ATOM 2374 C C . ILE A 1 301 ? -7.972 14.339 26.435 1.00 98.06 301 ILE A C 1
ATOM 2376 O O . ILE A 1 301 ? -7.839 15.401 27.040 1.00 98.06 301 ILE A O 1
ATOM 2380 N N . ILE A 1 302 ? -7.757 14.230 25.126 1.00 97.75 302 ILE A N 1
ATOM 2381 C CA . ILE A 1 302 ? -7.357 15.344 24.259 1.00 97.75 302 ILE A CA 1
ATOM 2382 C C . ILE A 1 302 ? -8.450 15.561 23.217 1.00 97.75 302 ILE A C 1
ATOM 2384 O O . ILE A 1 302 ? -8.819 14.625 22.509 1.00 97.75 302 ILE A O 1
ATOM 2388 N N . GLN A 1 303 ? -8.951 16.791 23.113 1.00 97.19 303 GLN A N 1
ATOM 2389 C CA . GLN A 1 303 ? -9.856 17.190 22.039 1.00 97.19 303 GLN A CA 1
ATOM 2390 C C . GLN A 1 303 ? -9.045 17.545 20.790 1.00 97.19 303 GLN A C 1
ATOM 2392 O O . GLN A 1 303 ? -8.129 18.364 20.855 1.00 97.19 303 GLN A O 1
ATOM 2397 N N . VAL A 1 304 ? -9.397 16.947 19.656 1.00 93.88 304 VAL A N 1
ATOM 2398 C CA . VAL A 1 304 ? -8.832 17.288 18.350 1.00 93.88 304 VAL A CA 1
ATOM 2399 C C . VAL A 1 304 ? -9.846 18.161 17.623 1.00 93.88 304 VAL A C 1
ATOM 2401 O O . VAL A 1 304 ? -10.982 17.743 17.393 1.00 93.88 304 VAL A O 1
ATOM 2404 N N . PHE A 1 305 ? -9.445 19.389 17.303 1.00 88.81 305 PHE A N 1
ATOM 2405 C CA . PHE A 1 305 ? -10.225 20.273 16.445 1.00 88.81 305 PHE A CA 1
ATOM 2406 C C . PHE A 1 305 ? -9.889 19.939 14.984 1.00 88.81 305 PHE A C 1
ATOM 2408 O O . PHE A 1 305 ? -8.700 19.796 14.686 1.00 88.81 305 PHE A O 1
ATOM 2415 N N . PRO A 1 306 ? -10.898 19.738 14.118 1.00 69.00 306 PRO A N 1
ATOM 2416 C CA . PRO A 1 306 ? -10.673 19.566 12.687 1.00 69.00 306 PRO A CA 1
ATOM 2417 C C . PRO A 1 306 ? -10.053 20.817 12.051 1.00 69.00 306 PRO A C 1
ATOM 2419 O O . PRO A 1 306 ? -10.261 21.930 12.592 1.00 69.00 306 PRO A O 1
#

Sequence (306 aa):
MWLLFGIFLYFAKMAVVNQIRRKWSGVWLISYSKVNVETDKENGVEAVEEFSLHNKMIVLQLFLETIPQFLIQLVNNILAAEWGWIPISSTAFSVYSIAVPLYLLCYHCGVRKRAVQDVPFNELWNRACFYYRWLQRRFTPKVAPGNEDNEEKIKVVPGPIYHGRPPSSPPDISPGSIHDHGRPPSSPPDISPGSIHDHGRPPSSPPIFQHENPSAPPLPSADEIEVLPPLHPDHYNLPPPTSEGPQDIEGNTCKICMDALATFGFLHEGSTHLCACRNCAEEIVHSGGTCPVCRKVVEQIIQVFP

Radius of gyration: 35.43 Å; chains: 1; bounding box: 82×82×93 Å

pLDDT: mean 70.08, std 19.86, range [34.22, 98.5]

Foldseek 3Di:
DVVVVVVVVVVVVVVVLVVCLVVVCCVVVVVVVVVVVVVPPPDPDPPLVVLLVVLVVLVCCLPSPLVVVLVVLVVVCVVVVDPDPVSVVVNVVSCVSNVLVVVLQCCCCPVVVDDSSPRGVCVSVVVVVVVVVVVCVVPVPPPDPDDPPDPPDPDPDDDDDPPDDPDDDDDDDDDDDDDDDDDDDDDDDDDDDDDDDDDDDDDDDDDDDDDDDDDDDDDDDDDDDDDDDDDDDDDDPDDDPDCPDPPPPPPQAAPPPSPDGQQKWFDDPNDTDRHHDPVVVVVCVVVQFADPPPRHGGPDMDGHDD